Protein AF-A0A316LPV7-F1 (afdb_monomer)

Secondary structure (DSSP, 8-state):
------HHHHHHHHHHHHHHHHHHHHHHHTSS-HHHHHHHHHHHHHHHHTTT-TTHHHHHHHHHHHHHHHHHHHTTSS-TTSS---HHHHHHHHHHHHHHHTT-SHHHHHHHHHHHHHHHHTTS-----S--TTTTHHHHHHHHHS----------------------------------SSHHHHHHHHHHHHHHHHHHHHHHHHT---

Structure (mmCIF, N/CA/C/O backbone):
data_AF-A0A316LPV7-F1
#
_entry.id   AF-A0A316LPV7-F1
#
loop_
_atom_site.group_PDB
_atom_site.id
_atom_site.type_symbol
_atom_site.label_atom_id
_atom_site.label_alt_id
_atom_site.label_comp_id
_atom_site.label_asym_id
_atom_site.label_entity_id
_atom_site.label_seq_id
_atom_site.pdbx_PDB_ins_code
_atom_site.Cartn_x
_atom_site.Cartn_y
_atom_site.Cartn_z
_atom_site.occupancy
_atom_site.B_iso_or_equiv
_atom_site.auth_seq_id
_atom_site.auth_comp_id
_atom_site.auth_asym_id
_atom_site.auth_atom_id
_atom_site.pdbx_PDB_model_num
ATOM 1 N N . MET A 1 1 ? 13.198 -22.949 -6.473 1.00 40.41 1 MET A N 1
ATOM 2 C CA . MET A 1 1 ? 13.130 -21.544 -6.012 1.00 40.41 1 MET A CA 1
ATOM 3 C C . MET A 1 1 ? 13.577 -20.672 -7.172 1.00 40.41 1 MET A C 1
ATOM 5 O O . MET A 1 1 ? 14.662 -20.911 -7.680 1.00 40.41 1 MET A O 1
ATOM 9 N N . LYS A 1 2 ? 12.734 -19.767 -7.682 1.00 44.81 2 LYS A N 1
ATOM 10 C CA . LYS A 1 2 ? 13.136 -18.860 -8.768 1.00 44.81 2 LYS A CA 1
ATOM 11 C C . LYS A 1 2 ? 13.827 -17.652 -8.138 1.00 44.81 2 LYS A C 1
ATOM 13 O O . LYS A 1 2 ? 13.153 -16.739 -7.682 1.00 44.81 2 LYS A O 1
ATOM 18 N N . THR A 1 3 ? 15.151 -17.683 -8.046 1.00 58.38 3 THR A N 1
ATOM 19 C CA . THR A 1 3 ? 15.954 -16.493 -7.749 1.00 58.38 3 THR A CA 1
ATOM 20 C C . THR A 1 3 ? 16.215 -15.773 -9.067 1.00 58.38 3 THR A C 1
ATOM 22 O O . THR A 1 3 ? 17.173 -16.086 -9.767 1.00 58.38 3 THR A O 1
ATOM 25 N N . CYS A 1 4 ? 15.335 -14.848 -9.434 1.00 47.69 4 CYS A N 1
ATOM 26 C CA . CYS A 1 4 ? 15.642 -13.848 -10.449 1.00 47.69 4 CYS A CA 1
ATOM 27 C C . CYS A 1 4 ? 15.991 -12.563 -9.691 1.00 47.69 4 CYS A C 1
ATOM 29 O O . CYS A 1 4 ? 15.143 -11.923 -9.076 1.00 47.69 4 CYS A O 1
ATOM 31 N N . THR A 1 5 ? 17.296 -12.315 -9.594 1.00 68.75 5 THR A N 1
ATOM 32 C CA . THR A 1 5 ? 17.935 -11.238 -8.830 1.00 68.75 5 THR A CA 1
ATOM 33 C C . THR A 1 5 ? 18.248 -10.063 -9.754 1.00 68.75 5 THR A C 1
ATOM 35 O O . THR A 1 5 ? 19.405 -9.678 -9.897 1.00 68.75 5 THR A O 1
ATOM 38 N N . SER A 1 6 ? 17.238 -9.523 -10.438 1.00 85.31 6 SER A N 1
ATOM 39 C CA . SER A 1 6 ? 17.360 -8.260 -11.173 1.00 85.31 6 SER A CA 1
ATOM 40 C C . SER A 1 6 ? 16.415 -7.215 -10.588 1.00 85.31 6 SER A C 1
ATOM 42 O O . SER A 1 6 ? 15.319 -7.537 -10.126 1.00 85.31 6 SER A O 1
ATOM 44 N N . TYR A 1 7 ? 16.812 -5.941 -10.630 1.00 90.19 7 TYR A N 1
ATOM 45 C CA . TYR A 1 7 ? 15.951 -4.825 -10.223 1.00 90.19 7 TYR A CA 1
ATOM 46 C C . TYR A 1 7 ? 14.634 -4.807 -11.001 1.00 90.19 7 TYR A C 1
ATOM 48 O O . TYR A 1 7 ? 13.586 -4.496 -10.436 1.00 90.19 7 TYR A O 1
ATOM 56 N N . ARG A 1 8 ? 14.672 -5.239 -12.268 1.00 93.88 8 ARG A N 1
ATOM 57 C CA . ARG A 1 8 ? 13.479 -5.392 -13.102 1.00 93.88 8 ARG A CA 1
ATOM 58 C C . ARG A 1 8 ? 12.450 -6.320 -12.475 1.00 93.88 8 ARG A C 1
ATOM 60 O O . ARG A 1 8 ? 11.268 -5.985 -12.467 1.00 93.88 8 ARG A O 1
ATOM 67 N N . ASP A 1 9 ? 12.889 -7.439 -11.912 1.00 93.94 9 ASP A N 1
ATOM 68 C CA . ASP A 1 9 ? 11.989 -8.429 -11.328 1.00 93.94 9 ASP A CA 1
ATOM 69 C C . ASP A 1 9 ? 11.287 -7.869 -10.088 1.00 93.94 9 ASP A C 1
ATOM 71 O O . ASP A 1 9 ? 10.072 -8.007 -9.956 1.00 93.94 9 ASP A O 1
ATOM 75 N N . TYR A 1 10 ? 12.017 -7.157 -9.221 1.00 94.19 10 TYR A N 1
ATOM 76 C CA . TYR A 1 10 ? 11.424 -6.497 -8.053 1.00 94.19 10 TYR A CA 1
ATOM 77 C C . TYR A 1 10 ? 10.476 -5.363 -8.436 1.00 94.19 10 TYR A C 1
ATOM 79 O O . TYR A 1 10 ? 9.402 -5.243 -7.850 1.00 94.19 10 TYR A O 1
ATOM 87 N N . ASN A 1 11 ? 10.830 -4.555 -9.435 1.00 95.69 11 ASN A N 1
ATOM 88 C CA . ASN A 1 11 ? 9.989 -3.453 -9.895 1.00 95.69 11 ASN A CA 1
ATOM 89 C C . ASN A 1 11 ? 8.677 -3.958 -10.510 1.00 95.69 11 ASN A C 1
ATOM 91 O O . ASN A 1 11 ? 7.611 -3.417 -10.212 1.00 95.69 11 ASN A O 1
ATOM 95 N N . VAL A 1 12 ? 8.734 -5.019 -11.324 1.00 95.31 12 VAL A N 1
ATOM 96 C CA . VAL A 1 12 ? 7.540 -5.679 -11.877 1.00 95.31 12 VAL A CA 1
ATOM 97 C C . VAL A 1 12 ? 6.706 -6.308 -10.759 1.00 95.31 12 VAL A C 1
ATOM 99 O O . VAL A 1 12 ? 5.502 -6.063 -10.691 1.00 95.31 12 VAL A O 1
ATOM 102 N N . ALA A 1 13 ? 7.336 -7.045 -9.841 1.00 96.00 13 ALA A N 1
ATOM 103 C CA . ALA A 1 13 ? 6.645 -7.676 -8.720 1.00 96.00 13 ALA A CA 1
ATOM 104 C C . ALA A 1 13 ? 5.961 -6.650 -7.803 1.00 96.00 13 ALA A C 1
ATOM 106 O O . ALA A 1 13 ? 4.828 -6.873 -7.374 1.00 96.00 13 ALA A O 1
ATOM 107 N N . LEU A 1 14 ? 6.598 -5.501 -7.546 1.00 96.25 14 LEU A N 1
ATOM 108 C CA . LEU A 1 14 ? 5.987 -4.399 -6.804 1.00 96.25 14 LEU A CA 1
ATOM 109 C C . LEU A 1 14 ? 4.759 -3.862 -7.541 1.00 96.25 14 LEU A C 1
ATOM 111 O O . LEU A 1 14 ? 3.723 -3.644 -6.917 1.00 96.25 14 LEU A O 1
ATOM 115 N N . PHE A 1 15 ? 4.858 -3.659 -8.856 1.00 95.31 15 PHE A N 1
ATOM 116 C CA . PHE A 1 15 ? 3.752 -3.151 -9.666 1.00 95.31 15 PHE A CA 1
ATOM 117 C C . PHE A 1 15 ? 2.524 -4.067 -9.592 1.00 95.31 15 PHE A C 1
ATOM 119 O O . PHE A 1 15 ? 1.400 -3.598 -9.403 1.00 95.31 15 PHE A O 1
ATOM 126 N N . GLU A 1 16 ? 2.743 -5.379 -9.682 1.00 96.44 16 GLU A N 1
ATOM 127 C CA . GLU A 1 16 ? 1.688 -6.384 -9.572 1.00 96.44 16 GLU A CA 1
ATOM 128 C C . GLU A 1 16 ? 1.114 -6.476 -8.153 1.00 96.44 16 GLU A C 1
ATOM 130 O O . GLU A 1 16 ? -0.108 -6.452 -7.984 1.00 96.44 16 GLU A O 1
ATOM 135 N N . ALA A 1 17 ? 1.968 -6.567 -7.128 1.00 97.44 17 ALA A N 1
ATOM 136 C CA . ALA A 1 17 ? 1.538 -6.684 -5.735 1.00 97.44 17 ALA A CA 1
ATOM 137 C C . ALA A 1 17 ? 0.770 -5.442 -5.270 1.00 97.44 17 ALA A C 1
ATOM 139 O O . ALA A 1 17 ? -0.322 -5.559 -4.709 1.00 97.44 17 ALA A O 1
ATOM 140 N N . PHE A 1 18 ? 1.278 -4.249 -5.588 1.00 97.56 18 PHE A N 1
ATOM 141 C CA . PHE A 1 18 ? 0.586 -2.995 -5.309 1.00 97.56 18 PHE A CA 1
ATOM 142 C C . PHE A 1 18 ? -0.728 -2.896 -6.092 1.00 97.56 18 PHE A C 1
ATOM 144 O O . PHE A 1 18 ? -1.725 -2.432 -5.550 1.00 97.56 18 PHE A O 1
ATOM 151 N N . GLY A 1 19 ? -0.767 -3.349 -7.350 1.00 96.00 19 GLY A N 1
ATOM 152 C CA . GLY A 1 19 ? -1.995 -3.371 -8.148 1.00 96.00 19 GLY A CA 1
ATOM 153 C C . GLY A 1 19 ? -3.092 -4.252 -7.540 1.00 96.00 19 GLY A C 1
ATOM 154 O O . GLY A 1 19 ? -4.255 -3.848 -7.506 1.00 96.00 19 GLY A O 1
ATOM 155 N N . ARG A 1 20 ? -2.735 -5.429 -7.006 1.00 96.31 20 ARG A N 1
ATOM 156 C CA . ARG A 1 20 ? -3.677 -6.293 -6.269 1.00 96.31 20 ARG A CA 1
ATOM 157 C C . ARG A 1 20 ? -4.187 -5.625 -4.994 1.00 96.31 20 ARG A C 1
ATOM 159 O O . ARG A 1 20 ? -5.383 -5.692 -4.721 1.00 96.31 20 ARG A O 1
ATOM 166 N N . LEU A 1 21 ? -3.294 -4.983 -4.241 1.00 96.56 21 LEU A N 1
ATOM 167 C CA . LEU A 1 21 ? -3.637 -4.251 -3.023 1.00 96.56 21 LEU A CA 1
ATOM 168 C C . LEU A 1 21 ? -4.567 -3.064 -3.308 1.00 96.56 21 LEU A C 1
ATOM 170 O O . LEU A 1 21 ? -5.597 -2.931 -2.657 1.00 96.56 21 LEU A O 1
ATOM 174 N N . ASP A 1 22 ? -4.256 -2.247 -4.315 1.00 95.88 22 ASP A N 1
ATOM 175 C CA . ASP A 1 22 ? -5.075 -1.097 -4.721 1.00 95.88 22 ASP A CA 1
ATOM 176 C C . ASP A 1 22 ? -6.479 -1.514 -5.155 1.00 95.88 22 ASP A C 1
ATOM 178 O O . ASP A 1 22 ? -7.464 -0.881 -4.773 1.00 95.88 22 ASP A O 1
ATOM 182 N N . LYS A 1 23 ? -6.577 -2.632 -5.881 1.00 94.50 23 LYS A N 1
ATOM 183 C CA . LYS A 1 23 ? -7.859 -3.219 -6.257 1.00 94.50 23 LYS A CA 1
ATOM 184 C C . LYS A 1 23 ? -8.657 -3.680 -5.035 1.00 94.50 23 LYS A C 1
ATOM 186 O O . LYS A 1 23 ? -9.824 -3.320 -4.936 1.00 94.50 23 LYS A O 1
ATOM 191 N N . LEU A 1 24 ? -8.041 -4.429 -4.114 1.00 94.81 24 LEU A N 1
ATOM 192 C CA . LEU A 1 24 ? -8.707 -4.892 -2.891 1.00 94.81 24 LEU A CA 1
ATOM 193 C C . LEU A 1 24 ? -9.231 -3.710 -2.077 1.00 94.81 24 LEU A C 1
ATOM 195 O O . LEU A 1 24 ? -10.408 -3.674 -1.740 1.00 94.81 24 LEU A O 1
ATOM 199 N N . CYS A 1 25 ? -8.390 -2.707 -1.820 1.00 92.19 25 CYS A N 1
ATOM 200 C CA . CYS A 1 25 ? -8.832 -1.512 -1.113 1.00 92.19 25 CYS A CA 1
ATOM 201 C C . CYS A 1 25 ? -9.974 -0.808 -1.867 1.00 92.19 25 CYS A C 1
ATOM 203 O O . CYS A 1 25 ? -10.919 -0.341 -1.242 1.00 92.19 25 CYS A O 1
ATOM 205 N N . GLY A 1 26 ? -9.933 -0.762 -3.202 1.00 91.00 26 GLY A N 1
ATOM 206 C CA . GLY A 1 26 ? -10.983 -0.137 -4.007 1.00 91.00 26 GLY A CA 1
ATOM 207 C C . GLY A 1 26 ? -12.319 -0.870 -3.903 1.00 91.00 26 GLY A C 1
ATOM 208 O O . GLY A 1 26 ? -13.366 -0.231 -3.831 1.00 91.00 26 GLY A O 1
ATOM 209 N N . GLU A 1 27 ? -12.286 -2.202 -3.819 1.00 91.19 27 GLU A N 1
ATOM 210 C CA . GLU A 1 27 ? -13.457 -3.034 -3.527 1.00 91.19 27 GLU A CA 1
ATOM 211 C C . GLU A 1 27 ? -14.000 -2.745 -2.117 1.00 91.19 27 GLU A C 1
ATOM 213 O O . GLU A 1 27 ? -15.202 -2.538 -1.963 1.00 91.19 27 GLU A O 1
ATOM 218 N N . CYS A 1 28 ? -13.127 -2.621 -1.112 1.00 87.75 28 CYS A N 1
ATOM 219 C CA . CYS A 1 28 ? -13.512 -2.282 0.263 1.00 87.75 28 CYS A CA 1
ATOM 220 C C . CYS A 1 28 ? -14.151 -0.888 0.388 1.00 87.75 28 CYS A C 1
ATOM 222 O O . CYS A 1 28 ? -15.072 -0.706 1.178 1.00 87.75 28 CYS A O 1
ATOM 224 N N . PHE A 1 29 ? -13.679 0.099 -0.378 1.00 85.88 29 PHE A N 1
ATOM 225 C CA . PHE A 1 29 ? -14.221 1.464 -0.360 1.00 85.88 29 PHE A CA 1
ATOM 226 C C . PHE A 1 29 ? -15.321 1.707 -1.402 1.00 85.88 29 PHE A C 1
ATOM 228 O O . PHE A 1 29 ? -15.915 2.783 -1.408 1.00 85.88 29 PHE A O 1
ATOM 235 N N . ALA A 1 30 ? -15.598 0.741 -2.286 1.00 87.81 30 ALA A N 1
ATOM 236 C CA . ALA A 1 30 ? -16.445 0.911 -3.470 1.00 87.81 30 ALA A CA 1
ATOM 237 C C . ALA A 1 30 ? -16.057 2.140 -4.326 1.00 87.81 30 ALA A C 1
ATOM 239 O O . ALA A 1 30 ? -16.915 2.841 -4.865 1.00 87.81 30 ALA A O 1
ATOM 240 N N . GLN A 1 31 ? -14.755 2.418 -4.435 1.00 82.81 31 GLN A N 1
ATOM 241 C CA . GLN A 1 31 ? -14.201 3.581 -5.133 1.00 82.81 31 GLN A CA 1
ATOM 242 C C . GLN A 1 31 ? -12.963 3.194 -5.954 1.00 82.81 31 GLN A C 1
ATOM 244 O O . GLN A 1 31 ? -12.206 2.302 -5.557 1.00 82.81 31 GLN A O 1
ATOM 249 N N . PRO A 1 32 ? -12.700 3.873 -7.085 1.00 76.44 32 PRO A N 1
ATOM 250 C CA . PRO A 1 32 ? -11.402 3.778 -7.740 1.00 76.44 32 PRO A CA 1
ATOM 251 C C . PRO A 1 32 ? -10.309 4.388 -6.839 1.00 76.44 32 PRO A C 1
ATOM 253 O O . PRO A 1 32 ? -10.577 5.324 -6.089 1.00 76.44 32 PRO A O 1
ATOM 256 N N . TYR A 1 33 ? -9.069 3.892 -6.944 1.00 84.81 33 TYR A N 1
ATOM 257 C CA . TYR A 1 33 ? -7.900 4.338 -6.154 1.00 84.81 33 TYR A CA 1
ATOM 258 C C . TYR A 1 33 ? -7.941 3.952 -4.667 1.00 84.81 33 TYR A C 1
ATOM 260 O O . TYR A 1 33 ? -7.768 4.783 -3.769 1.00 84.81 33 TYR A O 1
ATOM 268 N N . GLY A 1 34 ? -8.134 2.661 -4.408 1.00 91.00 34 GLY A N 1
ATOM 269 C CA . GLY A 1 34 ? -8.322 2.118 -3.070 1.00 91.00 34 GLY A CA 1
ATOM 270 C C . GLY A 1 34 ? -7.209 2.429 -2.078 1.00 91.00 34 GLY A C 1
ATOM 271 O O . GLY A 1 34 ? -7.495 2.822 -0.951 1.00 91.00 34 GLY A O 1
ATOM 272 N N . VAL A 1 35 ? -5.938 2.278 -2.463 1.00 94.38 35 VAL A N 1
ATOM 273 C CA . VAL A 1 35 ? -4.814 2.513 -1.536 1.00 94.38 35 VAL A CA 1
ATOM 274 C C . VAL A 1 35 ? -4.696 3.990 -1.165 1.00 94.38 35 VAL A C 1
ATOM 276 O O . VAL A 1 35 ? -4.314 4.306 -0.043 1.00 94.38 35 VAL A O 1
ATOM 279 N N . THR A 1 36 ? -5.050 4.913 -2.061 1.00 94.44 36 THR A N 1
ATOM 280 C CA . THR A 1 36 ? -5.046 6.349 -1.737 1.00 94.44 36 THR A CA 1
ATOM 281 C C . THR A 1 36 ? -6.074 6.675 -0.660 1.00 94.44 36 THR A C 1
ATOM 283 O O . THR A 1 36 ? -5.743 7.389 0.284 1.00 94.44 36 THR A O 1
ATOM 286 N N . LEU A 1 37 ? -7.283 6.119 -0.768 1.00 93.44 37 LEU A N 1
ATOM 287 C CA . LEU A 1 37 ? -8.315 6.268 0.260 1.00 93.44 37 LEU A CA 1
ATOM 288 C C . LEU A 1 37 ? -7.906 5.592 1.567 1.00 93.44 37 LEU A C 1
ATOM 290 O O . LEU A 1 37 ? -8.037 6.185 2.631 1.00 93.44 37 LEU A O 1
ATOM 294 N N . TYR A 1 38 ? -7.318 4.400 1.478 1.00 94.56 38 TYR A N 1
ATOM 295 C CA . TYR A 1 38 ? -6.796 3.688 2.639 1.00 94.56 38 TYR A CA 1
ATOM 296 C C . TYR A 1 38 ? -5.757 4.523 3.407 1.00 94.56 38 TYR A C 1
ATOM 298 O O . TYR A 1 38 ? -5.842 4.649 4.624 1.00 94.56 38 TYR A O 1
ATOM 306 N N . ILE A 1 39 ? -4.805 5.145 2.699 1.00 95.62 39 ILE A N 1
ATOM 307 C CA . ILE A 1 39 ? -3.814 6.053 3.298 1.00 95.62 39 ILE A CA 1
ATOM 308 C C . ILE A 1 39 ? -4.501 7.260 3.937 1.00 95.62 39 ILE A C 1
ATOM 310 O O . ILE A 1 39 ? -4.166 7.599 5.066 1.00 95.62 39 ILE A O 1
ATOM 314 N N . SER A 1 40 ? -5.465 7.882 3.250 1.00 93.81 40 SER A N 1
ATOM 315 C CA . SER A 1 40 ? -6.200 9.033 3.787 1.00 93.81 40 SER A CA 1
ATOM 316 C C . SER A 1 40 ? -6.900 8.698 5.104 1.00 93.81 40 SER A C 1
ATOM 318 O O . SER A 1 40 ? -6.903 9.524 6.015 1.00 93.81 40 SER A O 1
ATOM 320 N N . GLU A 1 41 ? -7.471 7.498 5.230 1.00 92.69 41 GLU A N 1
ATOM 321 C CA . GLU A 1 41 ? -8.097 7.086 6.488 1.00 92.69 41 GLU A CA 1
ATOM 322 C C . GLU A 1 41 ? -7.097 6.706 7.569 1.00 92.69 41 GLU A C 1
ATOM 324 O O . GLU A 1 41 ? -7.300 7.019 8.740 1.00 92.69 41 GLU A O 1
ATOM 329 N N . MET A 1 42 ? -5.966 6.105 7.207 1.00 92.88 42 MET A N 1
ATOM 330 C CA . MET A 1 42 ? -4.895 5.929 8.180 1.00 92.88 42 MET A CA 1
ATOM 331 C C . MET A 1 42 ? -4.363 7.279 8.688 1.00 92.88 42 MET A C 1
ATOM 333 O O . MET A 1 42 ? -4.127 7.434 9.883 1.00 92.88 42 MET A O 1
ATOM 337 N N . GLU A 1 43 ? -4.203 8.275 7.814 1.00 93.81 43 GLU A N 1
ATOM 338 C CA . GLU A 1 43 ? -3.777 9.627 8.190 1.00 93.81 43 GLU A CA 1
ATOM 339 C C . GLU A 1 43 ? -4.806 10.323 9.091 1.00 93.81 43 GLU A C 1
ATOM 341 O O . GLU A 1 43 ? -4.420 10.942 10.085 1.00 93.81 43 GLU A O 1
ATOM 346 N N . SER A 1 44 ? -6.105 10.179 8.796 1.00 92.25 44 SER A N 1
ATOM 347 C CA . SER A 1 44 ? -7.190 10.761 9.598 1.00 92.25 44 SER A CA 1
ATOM 348 C C . SER A 1 44 ? -7.227 10.189 11.023 1.00 92.25 44 SER A C 1
ATOM 350 O O . SER A 1 44 ? -7.515 10.911 11.983 1.00 92.25 44 SER A O 1
ATOM 352 N N . LEU A 1 45 ? -6.870 8.910 11.171 1.00 89.06 45 LEU A N 1
ATOM 353 C CA . LEU A 1 45 ? -6.866 8.180 12.438 1.00 89.06 45 LEU A CA 1
ATOM 354 C C . LEU A 1 45 ? -5.510 8.161 13.144 1.00 89.06 45 LEU A C 1
ATOM 356 O O . LEU A 1 45 ? -5.430 7.693 14.276 1.00 89.06 45 LEU A O 1
ATOM 360 N N . LYS A 1 46 ? -4.444 8.684 12.535 1.00 88.12 46 LYS A N 1
ATOM 361 C CA . LYS A 1 46 ? -3.071 8.569 13.049 1.00 88.12 46 LYS A CA 1
ATOM 362 C C . LYS A 1 46 ? -2.940 8.948 14.524 1.00 88.12 46 LYS A C 1
ATOM 364 O O . LYS A 1 46 ? -2.425 8.176 15.325 1.00 88.12 46 LYS A O 1
ATOM 369 N N . ASN A 1 47 ? -3.477 10.105 14.904 1.00 85.62 47 ASN A N 1
ATOM 370 C CA . ASN A 1 47 ? -3.348 10.625 16.268 1.00 85.62 47 ASN A CA 1
ATOM 371 C C . ASN A 1 47 ? -4.115 9.797 17.312 1.00 85.62 47 ASN A C 1
ATOM 373 O O . ASN A 1 47 ? -3.752 9.804 18.485 1.00 85.62 47 ASN A O 1
ATOM 377 N N . THR A 1 48 ? -5.185 9.109 16.910 1.00 84.00 48 THR A N 1
ATOM 378 C CA . THR A 1 48 ? -6.042 8.334 17.818 1.00 84.00 48 THR A CA 1
ATOM 379 C C . THR A 1 48 ? -5.714 6.843 17.809 1.00 84.00 48 THR A C 1
ATOM 381 O O . THR A 1 48 ? -5.903 6.179 18.825 1.00 84.00 48 THR A O 1
ATOM 384 N N . ALA A 1 49 ? -5.231 6.311 16.686 1.00 79.31 49 ALA A N 1
ATOM 385 C CA . ALA A 1 49 ? -4.954 4.895 16.480 1.00 79.31 49 ALA A CA 1
ATOM 386 C C . ALA A 1 49 ? -3.511 4.505 16.815 1.00 79.31 49 ALA A C 1
ATOM 388 O O . ALA A 1 49 ? -3.300 3.418 17.354 1.00 79.31 49 ALA A O 1
ATOM 389 N N . ALA A 1 50 ? -2.529 5.380 16.560 1.00 78.00 50 ALA A N 1
ATOM 390 C CA . ALA A 1 50 ? -1.117 5.077 16.805 1.00 78.00 50 ALA A CA 1
ATOM 391 C C . ALA A 1 50 ? -0.799 4.675 18.261 1.00 78.00 50 ALA A C 1
ATOM 393 O O . ALA A 1 50 ? -0.044 3.724 18.448 1.00 78.00 50 ALA A O 1
ATOM 394 N N . PRO A 1 51 ? -1.400 5.280 19.309 1.00 81.12 51 PRO A N 1
ATOM 395 C CA . PRO A 1 51 ? -1.162 4.837 20.686 1.00 81.12 51 PRO A CA 1
ATOM 396 C C . PRO A 1 51 ? -1.724 3.441 20.997 1.00 81.12 51 PRO A C 1
ATOM 398 O O . PRO A 1 51 ? -1.281 2.797 21.943 1.00 81.12 51 PRO A O 1
ATOM 401 N N . ALA A 1 52 ? -2.724 2.986 20.236 1.00 81.56 52 ALA A N 1
ATOM 402 C CA . ALA A 1 52 ? -3.426 1.728 20.477 1.00 81.56 52 ALA A CA 1
ATOM 403 C C . ALA A 1 52 ? -2.865 0.550 19.660 1.00 81.56 52 ALA A C 1
ATOM 405 O O . ALA A 1 52 ? -3.180 -0.601 19.959 1.00 81.56 52 ALA A O 1
ATOM 406 N N . ILE A 1 53 ? -2.075 0.818 18.614 1.00 86.81 53 ILE A N 1
ATOM 407 C CA . ILE A 1 53 ? -1.612 -0.180 17.642 1.00 86.81 53 ILE A CA 1
ATOM 408 C C . ILE A 1 53 ? -0.118 0.032 17.388 1.00 86.81 53 ILE A C 1
ATOM 410 O O . ILE A 1 53 ? 0.276 1.037 16.800 1.00 86.81 53 ILE A O 1
ATOM 414 N N . SER A 1 54 ? 0.701 -0.948 17.784 1.00 82.44 54 SER A N 1
ATOM 415 C CA . SER A 1 54 ? 2.173 -0.877 17.787 1.00 82.44 54 SER A CA 1
ATOM 416 C C . SER A 1 54 ? 2.809 -0.524 16.440 1.00 82.44 54 SER A C 1
ATOM 418 O O . SER A 1 54 ? 3.858 0.112 16.417 1.00 82.44 54 SER A O 1
ATOM 420 N N . ASP A 1 55 ? 2.175 -0.907 15.329 1.00 89.50 55 ASP A N 1
ATOM 421 C CA . ASP A 1 55 ? 2.742 -0.798 13.978 1.00 89.50 55 ASP A CA 1
ATOM 422 C C . ASP A 1 55 ? 1.987 0.176 13.064 1.00 89.50 55 ASP A C 1
ATOM 424 O O . ASP A 1 55 ? 2.242 0.235 11.865 1.00 89.50 55 ASP A O 1
ATOM 428 N N . PHE A 1 56 ? 1.059 0.970 13.606 1.00 92.31 56 PHE A N 1
ATOM 429 C CA . PHE A 1 56 ? 0.206 1.836 12.788 1.00 92.31 56 PHE A CA 1
ATOM 430 C C . PHE A 1 56 ? 1.011 2.849 11.960 1.00 92.31 56 PHE A C 1
ATOM 432 O O . PHE A 1 56 ? 0.838 2.956 10.745 1.00 92.31 56 PHE A O 1
ATOM 439 N N . ASP A 1 57 ? 1.922 3.572 12.614 1.00 93.56 57 ASP A N 1
ATOM 440 C CA . ASP A 1 57 ? 2.750 4.586 11.960 1.00 93.56 57 ASP A CA 1
ATOM 441 C C . ASP A 1 57 ? 3.767 3.966 11.001 1.00 93.56 57 ASP A C 1
ATOM 443 O O . ASP A 1 57 ? 4.022 4.520 9.928 1.00 93.56 57 ASP A O 1
ATOM 447 N N . SER A 1 58 ? 4.332 2.811 11.363 1.00 94.44 58 SER A N 1
ATOM 448 C CA . SER A 1 58 ? 5.312 2.118 10.527 1.00 94.44 58 SER A CA 1
ATOM 449 C C . SER A 1 58 ? 4.658 1.592 9.246 1.00 94.44 58 SER A C 1
ATOM 451 O O . SER A 1 58 ? 5.192 1.813 8.155 1.00 94.44 58 SER A O 1
ATOM 453 N N . ASP A 1 59 ? 3.469 0.991 9.348 1.00 95.00 59 ASP A N 1
ATOM 454 C CA . ASP A 1 59 ? 2.689 0.531 8.201 1.00 95.00 59 ASP A CA 1
ATOM 455 C C . ASP A 1 59 ? 2.231 1.707 7.327 1.00 95.00 59 ASP A C 1
ATOM 457 O O . ASP A 1 59 ? 2.350 1.627 6.102 1.00 95.00 59 ASP A O 1
ATOM 461 N N . LEU A 1 60 ? 1.794 2.828 7.918 1.00 96.44 60 LEU A N 1
ATOM 462 C CA . LEU A 1 60 ? 1.415 4.032 7.169 1.00 96.44 60 LEU A CA 1
ATOM 463 C C . LEU A 1 60 ? 2.594 4.597 6.367 1.00 96.44 60 LEU A C 1
ATOM 465 O O . LEU A 1 60 ? 2.485 4.812 5.156 1.00 96.44 60 LEU A O 1
ATOM 469 N N . GLN A 1 61 ? 3.740 4.812 7.018 1.00 96.56 61 GLN A N 1
ATOM 470 C CA . GLN A 1 61 ? 4.935 5.335 6.350 1.00 96.56 61 GLN A CA 1
ATOM 471 C C . GLN A 1 61 ? 5.414 4.399 5.243 1.00 96.56 61 GLN A C 1
ATOM 473 O O . GLN A 1 61 ? 5.783 4.847 4.149 1.00 96.56 61 GLN A O 1
ATOM 478 N N . ARG A 1 62 ? 5.361 3.087 5.480 1.00 97.19 62 ARG A N 1
ATOM 479 C CA . ARG A 1 62 ? 5.751 2.109 4.470 1.00 97.19 62 ARG A CA 1
ATOM 480 C C . ARG A 1 62 ? 4.780 2.098 3.292 1.00 97.19 62 ARG A C 1
ATOM 482 O O . ARG A 1 62 ? 5.238 2.064 2.152 1.00 97.19 62 ARG A O 1
ATOM 489 N N . LEU A 1 63 ? 3.475 2.210 3.539 1.00 97.06 63 LEU A N 1
ATOM 490 C CA . LEU A 1 63 ? 2.451 2.269 2.496 1.00 97.06 63 LEU A CA 1
ATOM 491 C C . LEU A 1 63 ? 2.600 3.509 1.601 1.00 97.06 63 LEU A C 1
ATOM 493 O O . LEU A 1 63 ? 2.547 3.403 0.372 1.00 97.06 63 LEU A O 1
ATOM 497 N N . ILE A 1 64 ? 2.871 4.671 2.200 1.00 97.31 64 ILE A N 1
ATOM 498 C CA . ILE A 1 64 ? 3.198 5.905 1.470 1.00 97.31 64 ILE A CA 1
ATOM 499 C C . ILE A 1 64 ? 4.459 5.703 0.617 1.00 97.31 64 ILE A C 1
ATOM 501 O O . ILE A 1 64 ? 4.467 6.053 -0.567 1.00 97.31 64 ILE A O 1
ATOM 505 N N . THR A 1 65 ? 5.498 5.091 1.192 1.00 97.81 65 THR A N 1
ATOM 506 C CA . THR A 1 65 ? 6.774 4.824 0.512 1.00 97.81 65 THR A CA 1
ATOM 507 C C . THR A 1 65 ? 6.595 3.929 -0.715 1.00 97.81 65 THR A C 1
ATOM 509 O O . THR A 1 65 ? 7.039 4.287 -1.809 1.00 97.81 65 THR A O 1
ATOM 512 N N . VAL A 1 66 ? 5.909 2.788 -0.580 1.00 97.69 66 VAL A N 1
ATOM 513 C CA . VAL A 1 66 ? 5.697 1.864 -1.709 1.00 97.69 66 VAL A CA 1
ATOM 514 C C . VAL A 1 66 ? 4.801 2.472 -2.789 1.00 97.69 66 VAL A C 1
ATOM 516 O O . VAL A 1 66 ? 5.071 2.278 -3.976 1.00 97.69 66 VAL A O 1
ATOM 519 N N . ARG A 1 67 ? 3.797 3.282 -2.412 1.00 97.75 67 ARG A N 1
ATOM 520 C CA . ARG A 1 67 ? 2.981 4.052 -3.366 1.00 97.75 67 ARG A CA 1
ATOM 521 C C . ARG A 1 67 ? 3.851 5.009 -4.175 1.00 97.75 67 ARG A C 1
ATOM 523 O O . ARG A 1 67 ? 3.713 5.074 -5.395 1.00 97.75 67 ARG A O 1
ATOM 530 N N . HIS A 1 68 ? 4.752 5.735 -3.515 1.00 97.25 68 HIS A N 1
ATOM 531 C CA . HIS A 1 68 ? 5.661 6.657 -4.189 1.00 97.25 68 HIS A CA 1
ATOM 532 C C . HIS A 1 68 ? 6.596 5.917 -5.156 1.00 97.25 68 HIS A C 1
ATOM 534 O O . HIS A 1 68 ? 6.645 6.274 -6.330 1.00 97.25 68 HIS A O 1
ATOM 540 N N . LYS A 1 69 ? 7.247 4.829 -4.717 1.00 96.81 69 LYS A N 1
ATOM 541 C CA . LYS A 1 69 ? 8.081 3.970 -5.581 1.00 96.81 69 LYS A CA 1
ATOM 542 C C . LYS A 1 69 ? 7.315 3.478 -6.817 1.00 96.81 69 LYS A C 1
ATOM 544 O O . LYS A 1 69 ? 7.765 3.681 -7.944 1.00 96.81 69 LYS A O 1
ATOM 549 N N . ARG A 1 70 ? 6.113 2.915 -6.625 1.00 96.56 70 ARG A N 1
ATOM 550 C CA . ARG A 1 70 ? 5.243 2.465 -7.725 1.00 96.56 70 ARG A CA 1
ATOM 551 C C . ARG A 1 70 ? 4.911 3.604 -8.687 1.00 96.56 70 ARG A C 1
ATOM 553 O O . ARG A 1 70 ? 4.904 3.388 -9.895 1.00 96.56 70 ARG A O 1
ATOM 560 N N . ASN A 1 71 ? 4.622 4.801 -8.179 1.00 96.00 71 ASN A N 1
ATOM 561 C CA . ASN A 1 71 ? 4.280 5.950 -9.018 1.00 96.00 71 ASN A CA 1
ATOM 562 C C . ASN A 1 71 ? 5.471 6.433 -9.848 1.00 96.00 71 ASN A C 1
ATOM 564 O O . ASN A 1 71 ? 5.293 6.689 -11.033 1.00 96.00 71 ASN A O 1
ATOM 568 N N . ARG A 1 72 ? 6.683 6.467 -9.283 1.00 96.62 72 ARG A N 1
ATOM 569 C CA . ARG A 1 72 ? 7.900 6.809 -10.040 1.00 96.62 72 ARG A CA 1
ATOM 570 C C . ARG A 1 72 ? 8.136 5.849 -11.207 1.00 96.62 72 ARG A C 1
ATOM 572 O O . ARG A 1 72 ? 8.441 6.289 -12.312 1.00 96.62 72 ARG A O 1
ATOM 579 N N . LEU A 1 73 ? 7.928 4.547 -10.984 1.00 94.50 73 LEU A N 1
ATOM 580 C CA . LEU A 1 73 ? 7.968 3.532 -12.044 1.00 94.50 73 LEU A CA 1
ATOM 581 C C . LEU A 1 73 ? 6.856 3.752 -13.086 1.00 94.50 73 LEU A C 1
ATOM 583 O O . LEU A 1 73 ? 7.106 3.687 -14.285 1.00 94.50 73 LEU A O 1
ATOM 587 N N . ALA A 1 74 ? 5.628 4.041 -12.642 1.00 93.44 74 ALA A N 1
ATOM 588 C CA . ALA A 1 74 ? 4.466 4.228 -13.516 1.00 93.44 74 ALA A CA 1
ATOM 589 C C . ALA A 1 74 ? 4.582 5.467 -14.416 1.00 93.44 74 ALA A C 1
ATOM 591 O O . ALA A 1 74 ? 4.166 5.435 -15.572 1.00 93.44 74 ALA A O 1
ATOM 592 N N . HIS A 1 75 ? 5.140 6.552 -13.881 1.00 93.19 75 HIS A N 1
ATOM 593 C CA . HIS A 1 75 ? 5.372 7.799 -14.604 1.00 93.19 75 HIS A CA 1
ATOM 594 C C . HIS A 1 75 ? 6.649 7.771 -15.453 1.00 93.19 75 HIS A C 1
ATOM 596 O O . HIS A 1 75 ? 6.908 8.721 -16.186 1.00 93.19 75 HIS A O 1
ATOM 602 N N . GLY A 1 76 ? 7.429 6.685 -15.393 1.00 91.25 76 GLY A N 1
ATOM 603 C CA . GLY A 1 76 ? 8.676 6.551 -16.143 1.00 91.25 76 GLY A CA 1
ATOM 604 C C . GLY A 1 76 ? 9.812 7.430 -15.616 1.00 91.25 76 GLY A C 1
ATOM 605 O O . GLY A 1 76 ? 10.804 7.607 -16.316 1.00 91.25 76 GLY A O 1
ATOM 606 N N . GLU A 1 77 ? 9.697 7.962 -14.394 1.00 94.81 77 GLU A N 1
ATOM 607 C CA . GLU A 1 77 ? 10.780 8.706 -13.736 1.00 94.81 77 GLU A CA 1
ATOM 608 C C . GLU A 1 77 ? 11.981 7.803 -13.442 1.00 94.81 77 GLU A C 1
ATOM 610 O O . GLU A 1 77 ? 13.126 8.253 -13.456 1.00 94.81 77 GLU A O 1
ATOM 615 N N . ILE A 1 78 ? 11.715 6.523 -13.163 1.00 91.06 78 ILE A N 1
ATOM 616 C CA . ILE A 1 78 ? 12.735 5.486 -13.041 1.00 91.06 78 ILE A CA 1
ATOM 617 C C . ILE A 1 78 ? 12.435 4.380 -14.061 1.00 91.06 78 ILE A C 1
ATOM 619 O O . ILE A 1 78 ? 11.348 3.797 -14.020 1.00 91.06 78 ILE A O 1
ATOM 623 N N . PRO A 1 79 ? 13.387 4.045 -14.951 1.00 93.44 79 PRO A N 1
ATOM 624 C CA . PRO A 1 79 ? 13.305 2.849 -15.778 1.00 93.44 79 PRO A CA 1
ATOM 625 C C . PRO A 1 79 ? 13.194 1.584 -14.924 1.00 93.44 79 PRO A C 1
ATOM 627 O O . PRO A 1 79 ? 13.888 1.441 -13.920 1.00 93.44 79 PRO A O 1
ATOM 630 N N . PHE A 1 80 ? 12.393 0.615 -15.368 1.00 92.12 80 PHE A N 1
ATOM 631 C CA . PHE A 1 80 ? 12.206 -0.648 -14.643 1.00 92.12 80 PHE A CA 1
ATOM 632 C C . PHE A 1 80 ? 13.501 -1.445 -14.448 1.00 92.12 80 PHE A C 1
ATOM 634 O O . PHE A 1 80 ? 13.559 -2.264 -13.542 1.00 92.12 80 PHE A O 1
ATOM 641 N N . ASP A 1 81 ? 14.533 -1.219 -15.256 1.00 93.06 81 ASP A N 1
ATOM 642 C CA . ASP A 1 81 ? 15.816 -1.919 -15.142 1.00 93.06 81 ASP A CA 1
ATOM 643 C C . ASP A 1 81 ? 16.741 -1.339 -14.052 1.00 93.06 81 ASP A C 1
ATOM 645 O O . ASP A 1 81 ? 17.773 -1.933 -13.742 1.00 93.06 81 ASP A O 1
ATOM 649 N N . LEU A 1 82 ? 16.378 -0.202 -13.442 1.00 93.50 82 LEU A N 1
ATOM 650 C CA . LEU A 1 82 ? 17.137 0.428 -12.360 1.00 93.50 82 LEU A CA 1
ATOM 651 C C . LEU A 1 82 ? 16.559 0.113 -10.979 1.00 93.50 82 LEU A C 1
ATOM 653 O O . LEU A 1 82 ? 15.390 -0.233 -10.818 1.00 93.50 82 LEU A O 1
ATOM 657 N N . PHE A 1 83 ? 17.393 0.277 -9.957 1.00 92.81 83 PHE A N 1
ATOM 658 C CA . PHE A 1 83 ? 16.999 0.097 -8.567 1.00 92.81 83 PHE A CA 1
ATOM 659 C C . PHE A 1 83 ? 15.873 1.066 -8.162 1.00 92.81 83 PHE A C 1
ATOM 661 O O . PHE A 1 83 ? 16.013 2.285 -8.278 1.00 92.81 83 PHE A O 1
ATOM 668 N N . CYS A 1 84 ? 14.755 0.525 -7.670 1.00 94.00 84 CYS A N 1
ATOM 669 C CA . CYS A 1 84 ? 13.633 1.306 -7.143 1.00 94.00 84 CYS A CA 1
ATOM 670 C C . CYS A 1 84 ? 12.885 0.536 -6.049 1.00 94.00 84 CYS A C 1
ATOM 672 O O . CYS A 1 84 ? 12.699 1.049 -4.942 1.00 94.00 84 CYS A O 1
ATOM 674 N N . ALA A 1 85 ? 12.475 -0.692 -6.365 1.00 94.69 85 ALA A N 1
ATOM 675 C CA . ALA A 1 85 ? 11.823 -1.612 -5.451 1.00 94.69 85 ALA A CA 1
ATOM 676 C C . ALA A 1 85 ? 12.794 -2.676 -4.934 1.00 94.69 85 ALA A C 1
ATOM 678 O O . ALA A 1 85 ? 13.700 -3.127 -5.636 1.00 94.69 85 ALA A O 1
ATOM 679 N N . GLU A 1 86 ? 12.535 -3.127 -3.717 1.00 94.31 86 GLU A N 1
ATOM 680 C CA . GLU A 1 86 ? 13.226 -4.227 -3.062 1.00 94.31 86 GLU A CA 1
ATOM 681 C C . GLU A 1 86 ? 12.247 -5.359 -2.736 1.00 94.31 86 GLU A C 1
ATOM 683 O O . GLU A 1 86 ? 11.028 -5.167 -2.677 1.00 94.31 86 GLU A O 1
ATOM 688 N N . ALA A 1 87 ? 12.783 -6.540 -2.417 1.00 94.19 87 ALA A N 1
ATOM 689 C CA . ALA A 1 87 ? 11.990 -7.667 -1.923 1.00 94.19 87 ALA A CA 1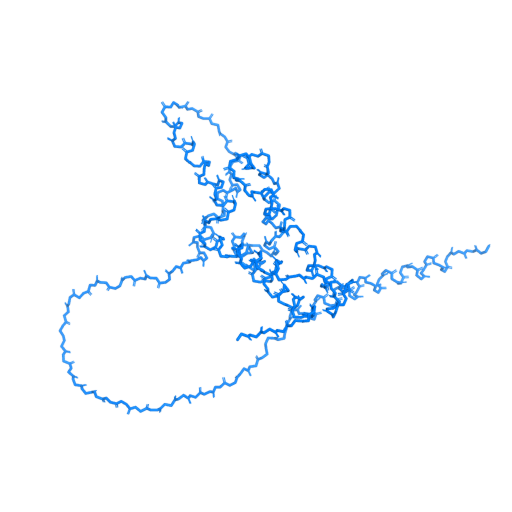
ATOM 690 C C . ALA A 1 87 ? 11.071 -7.266 -0.754 1.00 94.19 87 ALA A C 1
ATOM 692 O O . ALA A 1 87 ? 9.922 -7.700 -0.671 1.00 94.19 87 ALA A O 1
ATOM 693 N N . ALA A 1 88 ? 11.568 -6.395 0.126 1.00 95.88 88 ALA A N 1
ATOM 694 C CA . ALA A 1 88 ? 10.856 -5.929 1.303 1.00 95.88 88 ALA A CA 1
ATOM 695 C C . ALA A 1 88 ? 9.633 -5.050 0.963 1.00 95.88 88 ALA A C 1
ATOM 697 O O . ALA A 1 88 ? 8.693 -4.990 1.757 1.00 95.88 88 ALA A O 1
ATOM 698 N N . ASP A 1 89 ? 9.615 -4.373 -0.190 1.00 96.62 89 ASP A N 1
ATOM 699 C CA . ASP A 1 89 ? 8.458 -3.588 -0.645 1.00 96.62 89 ASP A CA 1
ATOM 700 C C . ASP A 1 89 ? 7.333 -4.505 -1.147 1.00 96.62 89 ASP A C 1
ATOM 702 O O . ASP A 1 89 ? 6.159 -4.296 -0.834 1.00 96.62 89 ASP A O 1
ATOM 706 N N . VAL A 1 90 ? 7.696 -5.563 -1.881 1.00 96.44 90 VAL A N 1
ATOM 707 C CA . VAL A 1 90 ? 6.751 -6.576 -2.382 1.00 96.44 90 VAL A CA 1
ATOM 708 C C . VAL A 1 90 ? 6.136 -7.348 -1.216 1.00 96.44 90 VAL A C 1
ATOM 710 O O . VAL A 1 90 ? 4.915 -7.432 -1.099 1.00 96.44 90 VAL A O 1
ATOM 713 N N . GLN A 1 91 ? 6.981 -7.830 -0.299 1.00 97.25 91 GLN A N 1
ATOM 714 C CA . GLN A 1 91 ? 6.545 -8.536 0.908 1.00 97.25 91 GLN A CA 1
ATOM 715 C C . GLN A 1 91 ? 5.630 -7.678 1.779 1.00 97.25 91 GLN A C 1
ATOM 717 O O . GLN A 1 91 ? 4.689 -8.196 2.376 1.00 97.25 91 GLN A O 1
ATOM 722 N N . PHE A 1 92 ? 5.887 -6.370 1.857 1.00 97.94 92 PHE A N 1
ATOM 723 C CA . PHE A 1 92 ? 5.003 -5.448 2.557 1.00 97.94 92 PHE A CA 1
ATOM 724 C C . PHE A 1 92 ? 3.605 -5.419 1.927 1.00 97.94 92 PHE A C 1
ATOM 726 O O . PHE A 1 92 ? 2.617 -5.581 2.642 1.00 97.94 92 PHE A O 1
ATOM 733 N N . CYS A 1 93 ? 3.520 -5.263 0.602 1.00 97.81 93 CYS A N 1
ATOM 734 C CA . CYS A 1 93 ? 2.241 -5.227 -0.107 1.00 97.81 93 CYS A CA 1
ATOM 735 C C . CYS A 1 93 ? 1.459 -6.534 0.078 1.00 97.81 93 CYS A C 1
ATOM 737 O O . CYS A 1 93 ? 0.271 -6.495 0.391 1.00 97.81 93 CYS A O 1
ATOM 739 N N . ASP A 1 94 ? 2.125 -7.684 -0.061 1.00 97.31 94 ASP A N 1
ATOM 740 C CA . ASP A 1 94 ? 1.489 -8.991 0.118 1.00 97.31 94 ASP A CA 1
ATOM 741 C C . ASP A 1 94 ? 1.053 -9.224 1.573 1.00 97.31 94 ASP A C 1
ATOM 743 O O . ASP A 1 94 ? -0.046 -9.725 1.812 1.00 97.31 94 ASP A O 1
ATOM 747 N N . ARG A 1 95 ? 1.863 -8.814 2.559 1.00 97.50 95 ARG A N 1
ATOM 748 C CA . ARG A 1 95 ? 1.493 -8.892 3.979 1.00 97.50 95 ARG A CA 1
ATOM 749 C C . ARG A 1 95 ? 0.254 -8.054 4.278 1.00 97.50 95 ARG A C 1
ATOM 751 O O . ARG A 1 95 ? -0.660 -8.561 4.923 1.00 97.50 95 ARG A O 1
ATOM 758 N N . LEU A 1 96 ? 0.224 -6.801 3.824 1.00 96.69 96 LEU A N 1
ATOM 759 C CA . LEU A 1 96 ? -0.908 -5.901 4.051 1.00 96.69 96 LEU A CA 1
ATOM 760 C C . LEU A 1 96 ? -2.169 -6.398 3.332 1.00 96.69 96 LEU A C 1
ATOM 762 O O . LEU A 1 96 ? -3.256 -6.382 3.896 1.00 96.69 96 LEU A O 1
ATOM 766 N N . TYR A 1 97 ? -2.026 -6.922 2.114 1.00 96.75 97 TYR A N 1
ATOM 767 C CA . TYR A 1 97 ? -3.129 -7.561 1.399 1.00 96.75 97 TYR A CA 1
ATOM 768 C C . TYR A 1 97 ? -3.743 -8.704 2.224 1.00 96.75 97 TYR A C 1
ATOM 770 O O . TYR A 1 97 ? -4.959 -8.769 2.405 1.00 96.75 97 TYR A O 1
ATOM 778 N N . GLN A 1 98 ? -2.905 -9.587 2.775 1.00 96.69 98 GLN A N 1
ATOM 779 C CA . GLN A 1 98 ? -3.369 -10.688 3.622 1.00 96.69 98 GLN A CA 1
ATOM 780 C C . GLN A 1 98 ? -3.959 -10.202 4.950 1.00 96.69 98 GLN A C 1
ATOM 782 O O . GLN A 1 98 ? -4.948 -10.772 5.412 1.00 96.69 98 GLN A O 1
ATOM 787 N N . SER A 1 99 ? -3.396 -9.163 5.573 1.00 94.75 99 SER A N 1
ATOM 788 C CA . SER A 1 99 ? -3.928 -8.638 6.833 1.00 94.75 99 SER A CA 1
ATOM 789 C C . SER A 1 99 ? -5.303 -7.997 6.649 1.00 94.75 99 SER A C 1
ATOM 791 O O . SER A 1 99 ? -6.166 -8.233 7.491 1.00 94.75 99 SER A O 1
ATOM 793 N N . ILE A 1 100 ? -5.549 -7.303 5.532 1.00 94.44 100 ILE A N 1
ATOM 794 C CA . ILE A 1 100 ? -6.877 -6.774 5.178 1.00 94.44 100 ILE A CA 1
ATOM 795 C C . ILE A 1 100 ? -7.875 -7.923 5.000 1.00 94.44 100 ILE A C 1
ATOM 797 O O . ILE A 1 100 ? -8.959 -7.895 5.581 1.00 94.44 100 ILE A O 1
ATOM 801 N N . LEU A 1 101 ? -7.500 -8.982 4.271 1.00 93.31 101 LEU A N 1
ATOM 802 C CA . LEU A 1 101 ? -8.369 -10.156 4.108 1.00 93.31 101 LEU A CA 1
ATOM 803 C C . LEU A 1 101 ? -8.704 -10.842 5.441 1.00 93.31 101 LEU A C 1
ATOM 805 O O . LEU A 1 101 ? -9.797 -11.379 5.611 1.00 93.31 101 LEU A O 1
ATOM 809 N N . GLN A 1 102 ? -7.764 -10.830 6.385 1.00 92.69 102 GLN A N 1
ATOM 810 C CA . GLN A 1 102 ? -7.926 -11.408 7.718 1.00 92.69 102 GLN A CA 1
ATOM 811 C C . GLN A 1 102 ? -8.532 -10.436 8.740 1.00 92.69 102 GLN A C 1
ATOM 813 O O . GLN A 1 102 ? -8.675 -10.817 9.904 1.00 92.69 102 GLN A O 1
ATOM 818 N N . GLN A 1 103 ? -8.851 -9.196 8.353 1.00 90.25 103 GLN A N 1
ATOM 819 C CA . GLN A 1 103 ? -9.294 -8.132 9.266 1.00 90.25 103 GLN A CA 1
ATOM 820 C C . GLN A 1 103 ? -8.343 -7.946 10.466 1.00 90.25 103 GLN A C 1
ATOM 822 O O . GLN A 1 103 ? -8.746 -7.824 11.633 1.00 90.25 103 GLN A O 1
ATOM 827 N N . ARG A 1 104 ? -7.044 -8.006 10.171 1.00 91.31 104 ARG A N 1
ATOM 828 C CA . ARG A 1 104 ? -5.916 -7.761 11.084 1.00 91.31 104 ARG A CA 1
ATOM 829 C C . ARG A 1 104 ? -5.065 -6.581 10.629 1.00 91.31 104 ARG A C 1
ATOM 831 O O . ARG A 1 104 ? -3.970 -6.383 11.143 1.00 91.31 104 ARG A O 1
ATOM 838 N N . ASP A 1 105 ? -5.534 -5.839 9.640 1.00 93.25 105 ASP A N 1
ATOM 839 C CA . ASP A 1 105 ? -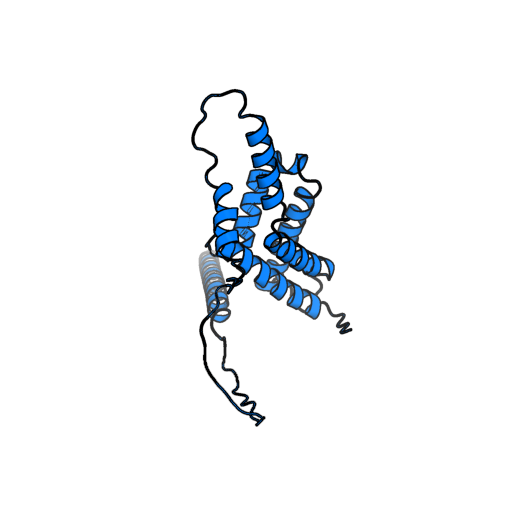4.917 -4.595 9.223 1.00 93.25 105 ASP A CA 1
ATOM 840 C C . ASP A 1 105 ? -5.113 -3.490 10.282 1.00 93.25 105 ASP A C 1
ATOM 842 O O . ASP A 1 105 ? -6.004 -3.599 11.135 1.00 93.25 105 ASP A O 1
ATOM 846 N N . PRO A 1 106 ? -4.296 -2.423 10.248 1.00 92.06 106 PRO A N 1
ATOM 847 C CA . PRO A 1 106 ? -4.362 -1.355 11.240 1.00 92.06 106 PRO A CA 1
ATOM 848 C C . PRO A 1 106 ? -5.746 -0.702 11.391 1.00 92.06 106 PRO A C 1
ATOM 850 O O . PRO A 1 106 ? -6.128 -0.362 12.510 1.00 92.06 106 PRO A O 1
ATOM 853 N N . LEU A 1 107 ? -6.523 -0.555 10.309 1.00 91.81 107 LEU A N 1
ATOM 854 C CA . LEU A 1 107 ? -7.861 0.041 10.385 1.00 91.81 107 LEU A CA 1
ATOM 855 C C . LEU A 1 107 ? -8.841 -0.919 11.074 1.00 91.81 107 LEU A C 1
ATOM 857 O O . LEU A 1 107 ? -9.524 -0.522 12.019 1.00 91.81 107 LEU A O 1
ATOM 861 N N . SER A 1 108 ? -8.828 -2.204 10.706 1.00 90.94 108 SER A N 1
ATOM 862 C CA . SER A 1 108 ? -9.642 -3.233 11.374 1.00 90.94 108 SER A CA 1
ATOM 863 C C . SER A 1 108 ? -9.305 -3.393 12.861 1.00 90.94 108 SER A C 1
ATOM 865 O O . SER A 1 108 ? -10.193 -3.604 13.694 1.00 90.94 108 SER A O 1
ATOM 867 N N . LEU A 1 109 ? -8.020 -3.312 13.224 1.00 90.81 109 LEU A N 1
ATOM 868 C CA . LEU A 1 109 ? -7.588 -3.373 14.623 1.00 90.81 109 LEU A CA 1
ATOM 869 C C . LEU A 1 109 ? -8.092 -2.164 15.418 1.00 90.81 109 LEU A C 1
ATOM 871 O O . LEU A 1 109 ? -8.553 -2.333 16.550 1.00 90.81 109 LEU A O 1
ATOM 875 N N . TYR A 1 110 ? -8.051 -0.971 14.820 1.00 89.62 110 TYR A N 1
ATOM 876 C CA . TYR A 1 110 ? -8.549 0.252 15.444 1.00 89.62 110 TYR A CA 1
ATOM 877 C C . TYR A 1 110 ? -10.061 0.200 15.669 1.00 89.62 110 TYR A C 1
ATOM 879 O O . TYR A 1 110 ? -10.545 0.521 16.752 1.00 89.62 110 TYR A O 1
ATOM 887 N N . GLU A 1 111 ? -10.826 -0.264 14.683 1.00 86.94 111 GLU A N 1
ATOM 888 C CA . GLU A 1 111 ? -12.273 -0.425 14.836 1.00 86.94 111 GLU A CA 1
ATOM 889 C C . GLU A 1 111 ? -12.626 -1.388 15.972 1.00 86.94 111 GLU A C 1
ATOM 891 O O . GLU A 1 111 ? -13.524 -1.114 16.772 1.00 86.94 111 GLU A O 1
ATOM 896 N N . ARG A 1 112 ? -11.893 -2.502 16.088 1.00 86.94 112 ARG A N 1
ATOM 897 C CA . ARG A 1 112 ? -12.116 -3.491 17.147 1.00 86.94 112 ARG A CA 1
ATOM 898 C C . ARG A 1 112 ? -11.828 -2.915 18.534 1.00 86.94 112 ARG A C 1
ATOM 900 O O . ARG A 1 112 ? -12.619 -3.143 19.449 1.00 86.94 112 ARG A O 1
ATOM 907 N N . SER A 1 113 ? -10.744 -2.157 18.699 1.00 85.25 113 SER A N 1
ATOM 908 C CA . SER A 1 113 ? -10.419 -1.519 19.983 1.00 85.25 113 SER A CA 1
ATOM 909 C C . SER A 1 113 ? -11.406 -0.394 20.333 1.00 85.25 113 SER A C 1
ATOM 911 O O . SER A 1 113 ? -11.831 -0.265 21.487 1.00 85.25 113 SER A O 1
ATOM 913 N N . ALA A 1 114 ? -11.868 0.366 19.336 1.00 83.56 114 ALA A N 1
ATOM 914 C CA . ALA A 1 114 ? -12.904 1.383 19.503 1.00 83.56 114 ALA A CA 1
ATOM 915 C C . ALA A 1 114 ? -14.270 0.778 19.890 1.00 83.56 114 ALA A C 1
ATOM 917 O O . ALA A 1 114 ? -14.982 1.332 20.727 1.00 83.56 114 ALA A O 1
ATOM 918 N N . ALA A 1 115 ? -14.638 -0.375 19.325 1.00 83.00 115 ALA A N 1
ATOM 919 C CA . ALA A 1 115 ? -15.869 -1.080 19.681 1.00 83.00 115 ALA A CA 1
ATOM 920 C C . ALA A 1 115 ? -15.813 -1.663 21.104 1.00 83.00 115 ALA A C 1
ATOM 922 O O . ALA A 1 115 ? -16.779 -1.552 21.860 1.00 83.00 115 ALA A O 1
ATOM 923 N N . GLN A 1 116 ? -14.673 -2.237 21.500 1.00 78.75 116 GLN A N 1
ATOM 924 C CA . GLN A 1 116 ? -14.479 -2.776 22.849 1.00 78.75 116 GLN A CA 1
ATOM 925 C C . GLN A 1 116 ? -14.571 -1.683 23.919 1.00 78.75 116 GLN A C 1
ATOM 927 O O . GLN A 1 116 ? -15.286 -1.850 24.907 1.00 78.75 116 GLN A O 1
ATOM 932 N N . SER A 1 117 ? -13.927 -0.535 23.697 1.00 76.25 117 SER A N 1
ATOM 933 C CA . SER A 1 117 ? -14.012 0.607 24.619 1.00 76.25 117 SER A CA 1
ATOM 934 C C . SER A 1 117 ? -15.428 1.188 24.724 1.00 76.25 117 SER A C 1
ATOM 936 O O . SER A 1 117 ? -15.844 1.568 25.817 1.00 76.25 117 SER A O 1
ATOM 938 N N . ALA A 1 118 ? -16.209 1.182 23.637 1.00 74.12 118 ALA A N 1
ATOM 939 C CA . ALA A 1 118 ? -17.619 1.572 23.674 1.00 74.12 118 ALA A CA 1
ATOM 940 C C . ALA A 1 118 ? -18.483 0.581 24.478 1.00 74.12 118 ALA A C 1
ATOM 942 O O . ALA A 1 118 ? -19.263 1.009 25.326 1.00 74.12 118 ALA A O 1
ATOM 943 N N . SER A 1 119 ? -18.293 -0.731 24.290 1.00 65.81 119 SER A N 1
ATOM 944 C CA . SER A 1 119 ? -19.059 -1.763 25.013 1.00 65.81 119 SER A CA 1
ATOM 945 C C . SER A 1 119 ? -18.830 -1.754 26.530 1.00 65.81 119 SER A C 1
ATOM 947 O O . SER A 1 119 ? -19.725 -2.096 27.297 1.00 65.81 119 SER A O 1
ATOM 949 N N . LEU A 1 120 ? -17.654 -1.302 26.979 1.00 59.66 120 LEU A N 1
ATOM 950 C CA . LEU A 1 120 ? -17.345 -1.125 28.401 1.00 59.66 120 LEU A CA 1
ATOM 951 C C . LEU A 1 120 ? -17.989 0.142 28.993 1.00 59.66 120 LEU A C 1
ATOM 953 O O . LEU A 1 120 ? -18.158 0.233 30.207 1.00 59.66 120 LEU A O 1
ATOM 957 N N . SER A 1 121 ? -18.368 1.112 28.152 1.00 54.91 121 SER A N 1
ATOM 958 C CA . SER A 1 121 ? -18.980 2.380 28.577 1.00 54.91 121 SER A CA 1
ATOM 959 C C . SER A 1 121 ? -20.514 2.349 28.678 1.00 54.91 121 SER A C 1
ATOM 961 O O . SER A 1 121 ? -21.096 3.240 29.295 1.00 54.91 121 SER A O 1
ATOM 963 N N . ASP A 1 122 ? -21.174 1.295 28.183 1.00 52.53 122 ASP A N 1
ATOM 964 C CA . ASP A 1 122 ? -22.644 1.149 28.172 1.00 52.53 122 ASP A CA 1
ATOM 965 C C . ASP A 1 122 ? -23.291 0.879 29.552 1.00 52.53 122 ASP A C 1
ATOM 967 O O . ASP A 1 122 ? -24.485 0.601 29.650 1.00 52.53 122 ASP A O 1
ATOM 971 N N . THR A 1 123 ? -22.549 1.035 30.655 1.00 46.75 123 THR A N 1
ATOM 972 C CA . THR A 1 123 ? -23.125 1.055 32.015 1.00 46.75 123 THR A CA 1
ATOM 973 C C . THR A 1 123 ? -23.422 2.457 32.560 1.00 46.75 123 THR A C 1
ATOM 975 O O . THR A 1 123 ? -24.009 2.561 33.637 1.00 46.75 123 THR A O 1
ATOM 978 N N . LYS A 1 124 ? -23.131 3.552 31.838 1.00 35.31 124 LYS A N 1
ATOM 979 C CA . LYS A 1 124 ? -23.625 4.899 32.197 1.00 35.31 124 LYS A CA 1
ATOM 980 C C . LYS A 1 124 ? -24.002 5.708 30.958 1.00 35.31 124 LYS A C 1
ATOM 982 O O . LYS A 1 124 ? -23.179 5.978 30.096 1.00 35.31 124 LYS A O 1
ATOM 987 N N . GLY A 1 125 ? -25.280 6.076 30.887 1.00 38.34 125 GLY A N 1
ATOM 988 C CA . GLY A 1 125 ? -25.915 6.592 29.682 1.00 38.34 125 GLY A CA 1
ATOM 989 C C . GLY A 1 125 ? -25.548 8.010 29.224 1.00 38.34 125 GLY A C 1
ATOM 990 O O . GLY A 1 125 ? -24.887 8.787 29.905 1.00 38.34 125 GLY A O 1
ATOM 991 N N . SER A 1 126 ? -26.175 8.331 28.086 1.00 32.62 126 SER A N 1
ATOM 992 C CA . SER A 1 126 ? -26.461 9.645 27.485 1.00 32.62 126 SER A CA 1
ATOM 993 C C . SER A 1 126 ? -25.571 10.135 26.323 1.00 3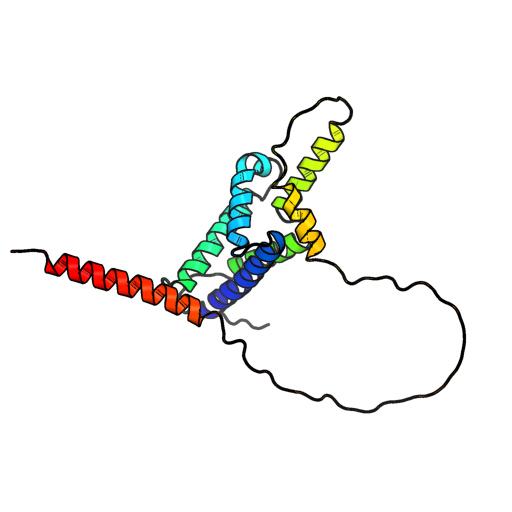2.62 126 SER A C 1
ATOM 995 O O . SER A 1 126 ? -24.490 10.681 26.493 1.00 32.62 126 SER A O 1
ATOM 997 N N . LYS A 1 127 ? -26.145 9.983 25.117 1.00 40.25 127 LYS A N 1
ATOM 998 C CA . LYS A 1 127 ? -26.220 10.920 23.971 1.00 40.25 127 LYS A CA 1
ATOM 999 C C . LYS A 1 127 ? -24.965 11.737 23.583 1.00 40.25 127 LYS A C 1
ATOM 1001 O O . LYS A 1 127 ? -24.725 12.803 24.133 1.00 40.25 127 LYS A O 1
ATOM 1006 N N . SER A 1 128 ? -24.326 11.374 22.458 1.00 30.64 128 SER A N 1
ATOM 1007 C CA . SER A 1 128 ? -23.733 12.349 21.511 1.00 30.64 128 SER A CA 1
ATOM 1008 C C . SER A 1 128 ? -23.594 11.813 20.064 1.00 30.64 128 SER A C 1
ATOM 1010 O O . SER A 1 128 ? -22.705 11.054 19.702 1.00 30.64 128 SER A O 1
ATOM 1012 N N . SER A 1 129 ? -24.555 12.219 19.229 1.00 28.52 129 SER A N 1
ATOM 1013 C CA . SER A 1 129 ? -24.381 12.856 17.910 1.00 28.52 129 SER A CA 1
ATOM 1014 C C . SER A 1 129 ? -23.245 12.403 16.950 1.00 28.52 129 SER A C 1
ATOM 1016 O O . SER A 1 129 ? -22.137 12.934 16.935 1.00 28.52 129 SER A O 1
ATOM 1018 N N . ALA A 1 130 ? -23.622 11.539 16.000 1.00 36.72 130 ALA A N 1
ATOM 1019 C CA . ALA A 1 130 ? -23.592 11.790 14.544 1.00 36.72 130 ALA A CA 1
ATOM 1020 C C . ALA A 1 130 ? -22.276 12.051 13.760 1.00 36.72 130 ALA A C 1
ATOM 1022 O O . ALA A 1 130 ? -22.373 12.295 12.559 1.00 36.72 130 ALA A O 1
ATOM 1023 N N . LYS A 1 131 ? -21.063 11.918 14.323 1.00 32.28 131 LYS A N 1
ATOM 1024 C CA . LYS A 1 131 ? -19.803 12.094 13.542 1.00 32.28 131 LYS A CA 1
ATOM 1025 C C . LYS A 1 131 ? -19.021 10.808 13.199 1.00 32.28 131 LYS A C 1
ATOM 1027 O O . LYS A 1 131 ? -17.989 10.879 12.547 1.00 32.28 131 LYS A O 1
ATOM 1032 N N . LYS A 1 132 ? -19.517 9.622 13.577 1.00 32.69 132 LYS A N 1
ATOM 1033 C CA . LYS A 1 132 ? -18.804 8.323 13.461 1.00 32.69 132 LYS A CA 1
ATOM 1034 C C . LYS A 1 132 ? -19.170 7.455 12.236 1.00 32.69 132 LYS A C 1
ATOM 1036 O O . LYS A 1 132 ? -18.942 6.250 12.256 1.00 32.69 132 LYS A O 1
ATOM 1041 N N . LYS A 1 133 ? -19.776 8.012 11.180 1.00 32.88 133 LYS A N 1
ATOM 1042 C CA . LYS A 1 133 ? -20.327 7.191 10.078 1.00 32.88 133 LYS A CA 1
ATOM 1043 C C . LYS A 1 133 ? -19.330 6.735 9.001 1.00 32.88 133 LYS A C 1
ATOM 1045 O O . LYS A 1 133 ? -19.663 5.792 8.298 1.00 32.88 133 LYS A O 1
ATOM 1050 N N . ALA A 1 134 ? -18.144 7.339 8.886 1.00 38.34 134 ALA A N 1
ATOM 1051 C CA . ALA A 1 134 ? -17.192 6.993 7.820 1.00 38.34 134 ALA A CA 1
ATOM 1052 C C . ALA A 1 134 ? -16.361 5.731 8.131 1.00 38.34 134 ALA A C 1
ATOM 1054 O O . ALA A 1 134 ? -16.261 4.850 7.285 1.00 38.34 134 ALA A O 1
ATOM 1055 N N . ALA A 1 135 ? -15.864 5.584 9.367 1.00 41.75 135 ALA A N 1
ATOM 1056 C CA . ALA A 1 135 ? -15.056 4.423 9.763 1.00 41.75 135 ALA A CA 1
ATOM 1057 C C . ALA A 1 135 ? -15.864 3.110 9.700 1.00 41.75 135 ALA A C 1
ATOM 1059 O O . ALA A 1 135 ? -15.469 2.167 9.033 1.00 41.75 135 ALA A O 1
ATOM 1060 N N . SER A 1 136 ? -17.093 3.093 10.238 1.00 44.59 136 SER A N 1
ATOM 1061 C CA . SER A 1 136 ? -17.977 1.908 10.238 1.00 44.59 136 SER A CA 1
ATOM 1062 C C . SER A 1 136 ? -18.350 1.367 8.844 1.00 44.59 136 SER A C 1
ATOM 1064 O O . SER A 1 136 ? -18.977 0.307 8.746 1.00 44.59 136 SER A O 1
ATOM 1066 N N . GLN A 1 137 ? -18.044 2.094 7.770 1.00 49.97 137 GLN A N 1
ATOM 1067 C CA . GLN A 1 137 ? -18.410 1.706 6.414 1.00 49.97 137 GLN A CA 1
ATOM 1068 C C . GLN A 1 137 ? -17.450 0.659 5.825 1.00 49.97 137 GLN A C 1
ATOM 1070 O O . GLN A 1 137 ? -17.875 -0.128 4.977 1.00 49.97 137 GLN A O 1
ATOM 1075 N N . MET A 1 138 ? -16.213 0.569 6.331 1.00 46.94 138 MET A N 1
ATOM 1076 C CA . MET A 1 138 ? -15.204 -0.365 5.824 1.00 46.94 138 MET A CA 1
ATOM 1077 C C . MET A 1 138 ? -15.551 -1.827 6.121 1.00 46.94 138 MET A C 1
ATOM 1079 O O . MET A 1 138 ? -15.501 -2.661 5.220 1.00 46.94 138 MET A O 1
ATOM 1083 N N . CYS A 1 139 ? -15.995 -2.158 7.339 1.00 43.00 139 CYS A N 1
ATOM 1084 C CA . CYS A 1 139 ? -16.269 -3.554 7.694 1.00 43.00 139 CYS A CA 1
ATOM 1085 C C . CYS A 1 139 ? -17.524 -4.123 6.999 1.00 43.00 139 CYS A C 1
ATOM 1087 O O . CYS A 1 139 ? -17.517 -5.276 6.570 1.00 43.00 139 CYS A O 1
ATOM 1089 N N . ASN A 1 140 ? -18.572 -3.316 6.778 1.00 48.31 140 ASN A N 1
ATOM 1090 C CA . ASN A 1 140 ? -19.768 -3.774 6.053 1.00 48.31 140 ASN A CA 1
ATOM 1091 C C . ASN A 1 140 ? -19.491 -4.049 4.564 1.00 48.31 140 ASN A C 1
ATOM 1093 O O . ASN A 1 140 ? -20.081 -4.967 3.994 1.00 48.31 140 ASN A O 1
ATOM 1097 N N . ALA A 1 141 ? -18.580 -3.294 3.942 1.00 46.09 141 ALA A N 1
ATOM 1098 C CA . ALA A 1 141 ? -18.169 -3.512 2.557 1.00 46.09 141 ALA A CA 1
ATOM 1099 C C . ALA A 1 141 ? -17.159 -4.668 2.425 1.00 46.09 141 ALA A C 1
ATOM 1101 O O . ALA A 1 141 ? -17.326 -5.531 1.567 1.00 46.09 141 ALA A O 1
ATOM 1102 N N . VAL A 1 142 ? -16.183 -4.774 3.334 1.00 43.28 142 VAL A N 1
ATOM 1103 C CA . VAL A 1 142 ? -1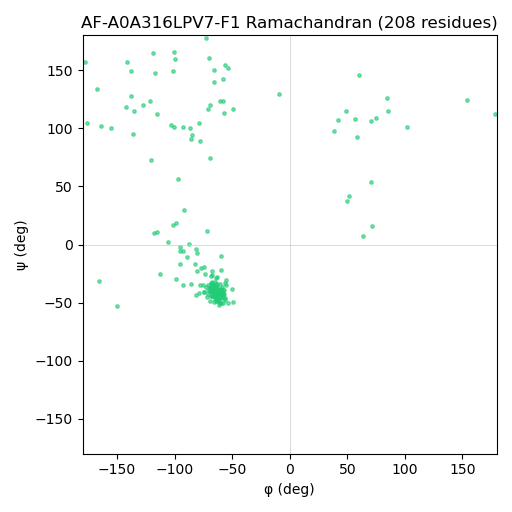5.230 -5.900 3.394 1.00 43.28 142 VAL A CA 1
ATOM 1104 C C . VAL A 1 142 ? -15.959 -7.234 3.642 1.00 43.28 142 VAL A C 1
ATOM 1106 O O . VAL A 1 142 ? -15.693 -8.214 2.948 1.00 43.28 142 VAL A O 1
ATOM 1109 N N . LEU A 1 143 ? -16.945 -7.281 4.551 1.00 47.28 143 LEU A N 1
ATOM 1110 C CA . LEU A 1 143 ? -17.803 -8.462 4.768 1.00 47.28 143 LEU A CA 1
ATOM 1111 C C . LEU A 1 143 ? -18.675 -8.805 3.546 1.00 47.28 143 LEU A C 1
ATOM 1113 O O . LEU A 1 143 ? -19.008 -9.973 3.337 1.00 47.28 143 LEU A O 1
ATOM 1117 N N . ALA A 1 144 ? -19.042 -7.813 2.729 1.00 46.66 144 ALA A N 1
ATOM 1118 C CA . ALA A 1 144 ? -19.795 -8.032 1.496 1.00 46.66 144 ALA A CA 1
ATOM 1119 C C . ALA A 1 144 ? -18.911 -8.555 0.346 1.00 46.66 144 ALA A C 1
ATOM 1121 O O . ALA A 1 144 ? -19.379 -9.381 -0.440 1.00 46.66 144 ALA A O 1
ATOM 1122 N N . CYS A 1 145 ? -17.647 -8.122 0.271 1.00 40.31 145 CYS A N 1
ATOM 1123 C CA . CYS A 1 145 ? -16.696 -8.484 -0.787 1.00 40.31 145 CYS A CA 1
ATOM 1124 C C . CYS A 1 145 ? -15.947 -9.804 -0.525 1.00 40.31 145 CYS A C 1
ATOM 1126 O O . CYS A 1 145 ? -15.711 -10.557 -1.467 1.00 40.31 145 CYS A O 1
ATOM 1128 N N . ILE A 1 146 ? -15.628 -10.146 0.732 1.00 46.56 146 ILE A N 1
ATOM 1129 C CA . ILE A 1 146 ? -14.904 -11.386 1.100 1.00 46.56 146 ILE A CA 1
ATOM 1130 C C . ILE A 1 146 ? -15.885 -12.531 1.413 1.00 46.56 146 ILE A C 1
ATOM 1132 O O . ILE A 1 146 ? -15.604 -13.401 2.231 1.00 46.56 146 ILE A O 1
ATOM 1136 N N . ARG A 1 147 ? -17.079 -12.557 0.801 1.00 34.50 147 ARG A N 1
ATOM 1137 C CA . ARG A 1 147 ? -18.077 -13.600 1.085 1.00 34.50 147 ARG A CA 1
ATOM 1138 C C . ARG A 1 147 ? -17.458 -14.988 0.820 1.00 34.50 147 ARG A C 1
ATOM 1140 O O . ARG A 1 147 ? -17.206 -15.318 -0.341 1.00 34.50 147 ARG A O 1
ATOM 1147 N N . PRO A 1 148 ? -17.249 -15.848 1.838 1.00 36.47 148 PRO A N 1
ATOM 1148 C CA . PRO A 1 148 ? -16.949 -17.244 1.588 1.00 36.47 148 PRO A CA 1
ATOM 1149 C C . PRO A 1 148 ? -18.238 -17.839 1.032 1.00 36.47 148 PRO A C 1
ATOM 1151 O O . PRO A 1 148 ? -19.275 -17.816 1.699 1.00 36.47 148 PRO A O 1
ATOM 1154 N N . SER A 1 149 ? -18.208 -18.371 -0.185 1.00 31.25 149 SER A N 1
ATOM 1155 C CA . SER A 1 149 ? -19.277 -19.248 -0.658 1.00 31.25 149 SER A CA 1
ATOM 1156 C C . SER A 1 149 ? -19.203 -20.566 0.120 1.00 31.25 149 SER A C 1
ATOM 1158 O O . SER A 1 149 ? -18.744 -21.578 -0.392 1.00 31.25 149 SER A O 1
ATOM 1160 N N . CYS A 1 150 ? -19.620 -20.543 1.384 1.00 31.33 150 CYS A N 1
ATOM 1161 C CA . CYS A 1 150 ? -19.815 -21.715 2.224 1.00 31.33 150 CYS A CA 1
ATOM 1162 C C . CYS A 1 150 ? -21.279 -21.750 2.666 1.00 31.33 150 CYS A C 1
ATOM 1164 O O . CYS A 1 150 ? -21.615 -21.495 3.822 1.00 31.33 150 CYS A O 1
ATOM 1166 N N . SER A 1 151 ? -22.165 -22.081 1.728 1.00 30.11 151 SER A N 1
ATOM 1167 C CA . SER A 1 151 ? -23.499 -22.567 2.067 1.00 30.11 151 SER A CA 1
ATOM 1168 C C . SER A 1 151 ? -23.372 -24.035 2.452 1.00 30.11 151 SER A C 1
ATOM 1170 O O . SER A 1 151 ? -23.190 -24.906 1.603 1.00 30.11 151 SER A O 1
ATOM 1172 N N . LYS A 1 152 ? -23.457 -24.294 3.756 1.00 29.97 152 LYS A N 1
ATOM 1173 C CA . LYS A 1 152 ? -23.752 -25.606 4.330 1.00 29.97 152 LYS A CA 1
ATOM 1174 C C . LYS A 1 152 ? -24.989 -26.188 3.637 1.00 29.97 152 LYS A C 1
ATOM 1176 O O . LYS A 1 152 ? -26.076 -25.632 3.762 1.00 29.97 152 LYS A O 1
ATOM 1181 N N . ALA A 1 153 ? -24.827 -27.309 2.946 1.00 26.42 153 ALA A N 1
ATOM 1182 C CA . ALA A 1 153 ? -25.932 -28.189 2.607 1.00 26.42 153 ALA A CA 1
ATOM 1183 C C . ALA A 1 153 ? -26.035 -29.250 3.708 1.00 26.42 153 ALA A C 1
ATOM 1185 O O . ALA A 1 153 ? -25.273 -30.213 3.715 1.00 26.42 153 ALA A O 1
ATOM 1186 N N . THR A 1 154 ? -26.982 -29.076 4.627 1.00 29.55 154 THR A N 1
ATOM 1187 C CA . THR A 1 154 ? -27.470 -30.180 5.457 1.00 29.55 154 THR A CA 1
ATOM 1188 C C . THR A 1 154 ? -28.986 -30.105 5.521 1.00 29.55 154 THR A C 1
ATOM 1190 O O . THR A 1 154 ? -29.534 -29.379 6.339 1.00 29.55 154 THR A O 1
ATOM 1193 N N . LEU A 1 155 ? -29.643 -30.856 4.639 1.00 30.14 155 LEU A N 1
ATOM 1194 C CA . LEU A 1 155 ? -30.955 -31.467 4.861 1.00 30.14 155 LEU A CA 1
ATOM 1195 C C . LEU A 1 155 ? -31.160 -32.548 3.785 1.00 30.14 155 LEU A C 1
ATOM 1197 O O . LEU A 1 155 ? -31.418 -32.269 2.620 1.00 30.14 155 LEU A O 1
ATOM 1201 N N . SER A 1 156 ? -30.968 -33.799 4.194 1.00 29.00 156 SER A N 1
ATOM 1202 C CA . SER A 1 156 ? -31.602 -34.996 3.616 1.00 29.00 156 SER A CA 1
ATOM 1203 C C . SER A 1 156 ? -32.771 -35.385 4.547 1.00 29.00 156 SER A C 1
ATOM 1205 O O . SER A 1 156 ? -32.752 -34.901 5.682 1.00 29.00 156 SER A O 1
ATOM 1207 N N . PRO A 1 157 ? -33.740 -36.260 4.177 1.00 40.22 157 PRO A N 1
ATOM 1208 C CA . PRO A 1 157 ? -33.667 -37.278 3.116 1.00 40.22 157 PRO A CA 1
ATOM 1209 C C . PRO A 1 157 ? -34.951 -37.489 2.275 1.00 40.22 157 PRO A C 1
ATOM 1211 O O . PRO A 1 157 ? -36.066 -37.300 2.748 1.00 40.22 157 PRO A O 1
ATOM 1214 N N . SER A 1 158 ? -34.811 -38.022 1.052 1.00 28.94 158 SER A N 1
ATOM 1215 C CA . SER A 1 158 ? -35.675 -39.112 0.540 1.00 28.94 158 SER A CA 1
ATOM 1216 C C . SER A 1 158 ? -35.261 -39.618 -0.857 1.00 28.94 158 SER A C 1
ATOM 1218 O O . SER A 1 158 ? -35.536 -39.015 -1.881 1.00 28.94 158 SER A O 1
ATOM 1220 N N . ASN A 1 159 ? -34.637 -40.801 -0.850 1.00 29.20 159 ASN A N 1
ATOM 1221 C CA . ASN A 1 159 ? -35.004 -41.988 -1.634 1.00 29.20 159 ASN A CA 1
ATOM 1222 C C . ASN A 1 159 ? -35.091 -41.907 -3.184 1.00 29.20 159 ASN A C 1
ATOM 1224 O O . ASN A 1 159 ? -36.108 -41.489 -3.728 1.00 29.20 159 ASN A O 1
ATOM 1228 N N . LYS A 1 160 ? -34.114 -42.518 -3.880 1.00 30.67 160 LYS A N 1
ATOM 1229 C CA . LYS A 1 160 ? -34.231 -43.776 -4.676 1.00 30.67 160 LYS A CA 1
ATOM 1230 C C . LYS A 1 160 ? -33.189 -43.830 -5.811 1.00 30.67 160 LYS A C 1
ATOM 1232 O O . LYS A 1 160 ? -33.266 -43.003 -6.702 1.00 30.67 160 LYS A O 1
ATOM 1237 N N . ARG A 1 161 ? -32.383 -44.916 -5.805 1.00 29.92 161 ARG A N 1
ATOM 1238 C CA . ARG A 1 161 ? -31.883 -45.734 -6.953 1.00 29.92 161 ARG A CA 1
ATOM 1239 C C . ARG A 1 161 ? -31.037 -44.999 -8.020 1.00 29.92 161 ARG A C 1
ATOM 1241 O O . ARG A 1 161 ? -31.358 -43.899 -8.407 1.00 29.92 161 ARG A O 1
ATOM 1248 N N . SER A 1 162 ? -30.024 -45.540 -8.683 1.00 31.34 162 SER A N 1
ATOM 1249 C CA . SER A 1 162 ? -29.201 -46.752 -8.668 1.00 31.34 162 SER A CA 1
ATOM 1250 C C . SER A 1 162 ? -28.167 -46.535 -9.798 1.00 31.34 162 SER A C 1
ATOM 1252 O O . SER A 1 162 ? -28.470 -45.828 -10.755 1.00 31.34 162 SER A O 1
ATOM 1254 N N . ALA A 1 163 ? -27.034 -47.235 -9.715 1.00 30.31 163 ALA A N 1
ATOM 1255 C CA . ALA A 1 163 ? -26.205 -47.717 -10.829 1.00 30.31 163 ALA A CA 1
ATOM 1256 C C . ALA A 1 163 ? -25.140 -46.819 -11.513 1.00 30.31 163 ALA A C 1
ATOM 1258 O O . ALA A 1 163 ? -25.426 -45.784 -12.100 1.00 30.31 163 ALA A O 1
ATOM 1259 N N . ALA A 1 164 ? -23.931 -47.413 -11.529 1.00 31.55 164 ALA A N 1
ATOM 1260 C CA . ALA A 1 164 ? -22.929 -47.481 -12.607 1.00 31.55 164 ALA A CA 1
ATOM 1261 C C . ALA A 1 164 ? -22.160 -46.189 -12.975 1.00 31.55 164 ALA A C 1
ATOM 1263 O O . ALA A 1 164 ? -22.719 -45.218 -13.456 1.00 31.55 164 ALA A O 1
ATOM 1264 N N . GLN A 1 165 ? -20.876 -46.072 -12.614 1.00 31.61 165 GLN A N 1
ATOM 1265 C CA . GLN A 1 165 ? -19.667 -46.638 -13.257 1.00 31.61 165 GLN A CA 1
ATOM 1266 C C . GLN A 1 165 ? -19.087 -45.793 -14.416 1.00 31.61 165 GLN A C 1
ATOM 1268 O O . GLN A 1 165 ? -19.654 -45.701 -15.494 1.00 31.61 165 GLN A O 1
ATOM 1273 N N . SER A 1 166 ? -17.868 -45.303 -14.149 1.00 34.12 166 SER A N 1
ATOM 1274 C CA . SER A 1 166 ? -16.689 -45.274 -15.035 1.00 34.12 166 SER A CA 1
ATOM 1275 C C . SER A 1 166 ? -16.594 -44.269 -16.198 1.00 34.12 166 SER A C 1
ATOM 1277 O O . SER A 1 166 ? -17.163 -44.449 -17.263 1.00 34.12 166 SER A O 1
ATOM 1279 N N . ALA A 1 167 ? -15.690 -43.302 -15.996 1.00 32.09 167 ALA A N 1
ATOM 1280 C CA . ALA A 1 167 ? -14.578 -42.920 -16.880 1.00 32.09 167 ALA A CA 1
ATOM 1281 C C . ALA A 1 167 ? -14.821 -42.681 -18.389 1.00 32.09 167 ALA A C 1
ATOM 1283 O O . ALA A 1 167 ? -14.941 -43.627 -19.156 1.00 32.09 167 ALA A O 1
ATOM 1284 N N . SER A 1 168 ? -14.634 -41.430 -18.844 1.00 35.53 168 SER A N 1
ATOM 1285 C CA . SER A 1 168 ? -13.831 -41.134 -20.047 1.00 35.53 168 SER A CA 1
ATOM 1286 C C . SER A 1 168 ? -13.498 -39.640 -20.207 1.00 35.53 168 SER A C 1
ATOM 1288 O O . SER A 1 168 ? -14.338 -38.758 -20.059 1.00 35.53 168 SER A O 1
ATOM 1290 N N . LEU A 1 169 ? -12.221 -39.410 -20.510 1.00 35.16 169 LEU A N 1
ATOM 1291 C CA . LEU A 1 169 ? -11.559 -38.282 -21.171 1.00 35.16 169 LEU A CA 1
ATOM 1292 C C . LEU A 1 169 ? -12.425 -37.194 -21.844 1.00 35.16 169 LEU A C 1
ATOM 1294 O O . LEU A 1 169 ? -13.122 -37.461 -22.815 1.00 35.16 169 LEU A O 1
ATOM 1298 N N . ARG A 1 170 ? -12.143 -35.923 -21.521 1.00 34.94 170 ARG A N 1
ATOM 1299 C CA . ARG A 1 170 ? -11.470 -34.971 -22.441 1.00 34.94 170 ARG A CA 1
ATOM 1300 C C . ARG A 1 170 ? -11.326 -33.594 -21.790 1.00 34.94 170 ARG A C 1
ATOM 1302 O O . ARG A 1 170 ? -12.290 -32.854 -21.632 1.00 34.94 170 ARG A O 1
ATOM 1309 N N . ARG A 1 171 ? -10.082 -33.206 -21.501 1.00 36.66 171 ARG A N 1
ATOM 1310 C CA . ARG A 1 171 ? -9.704 -31.795 -21.355 1.00 36.66 171 ARG A CA 1
ATOM 1311 C C . ARG A 1 171 ? -9.745 -31.169 -22.747 1.00 36.66 171 ARG A C 1
ATOM 1313 O O . ARG A 1 171 ? -8.968 -31.578 -23.608 1.00 36.66 171 ARG A O 1
ATOM 1320 N N . LYS A 1 172 ? -10.626 -30.194 -22.977 1.00 34.38 172 LYS A N 1
ATOM 1321 C CA . LYS A 1 172 ? -10.501 -29.288 -24.121 1.00 34.38 172 LYS A CA 1
ATOM 1322 C C . LYS A 1 172 ? -9.954 -27.963 -23.609 1.00 34.38 172 LYS A C 1
ATOM 1324 O O . LYS A 1 172 ? -10.652 -27.194 -22.962 1.00 34.38 172 LYS A O 1
ATOM 1329 N N . SER A 1 173 ? -8.661 -27.784 -23.861 1.00 35.59 173 SER A N 1
ATOM 1330 C CA . SER A 1 173 ? -7.989 -26.493 -23.880 1.00 35.59 173 SER A CA 1
ATOM 1331 C C . SER A 1 173 ? -8.692 -25.614 -24.912 1.00 35.59 173 SER A C 1
ATOM 1333 O O . SER A 1 173 ? -8.817 -26.019 -26.070 1.00 35.59 173 SER A O 1
ATOM 1335 N N . THR A 1 174 ? -9.166 -24.446 -24.500 1.00 36.16 174 THR A N 1
ATOM 1336 C CA . THR A 1 174 ? -9.464 -23.348 -25.417 1.00 36.16 174 THR A CA 1
ATOM 1337 C C . THR A 1 174 ? -8.752 -22.118 -24.898 1.00 36.16 174 THR A C 1
ATOM 1339 O O . THR A 1 174 ? -8.942 -21.701 -23.755 1.00 36.16 174 THR A O 1
ATOM 1342 N N . GLU A 1 175 ? -7.878 -21.620 -25.758 1.00 31.89 175 GLU A N 1
ATOM 1343 C CA . GLU A 1 175 ? -7.032 -20.458 -25.591 1.00 31.89 175 GLU A CA 1
ATOM 1344 C C . GLU A 1 175 ? -7.803 -19.175 -25.259 1.00 31.89 175 GLU A C 1
ATOM 1346 O O . GLU A 1 175 ? -8.970 -18.977 -25.591 1.00 31.89 175 GLU A O 1
ATOM 1351 N N . ASN A 1 176 ? -7.050 -18.297 -24.606 1.00 37.25 176 ASN A N 1
ATOM 1352 C CA . ASN A 1 176 ? -7.291 -16.891 -24.310 1.00 37.25 176 ASN A CA 1
ATOM 1353 C C . ASN A 1 176 ? -7.628 -16.082 -25.585 1.00 37.25 176 ASN A C 1
ATOM 1355 O O . ASN A 1 176 ? -7.057 -16.352 -26.643 1.00 37.25 176 ASN A O 1
ATOM 1359 N N . PRO A 1 177 ? -8.401 -14.986 -25.471 1.00 36.94 177 PRO A N 1
ATOM 1360 C CA . PRO A 1 177 ? -7.808 -13.753 -25.978 1.00 36.94 177 PRO A CA 1
ATOM 1361 C C . PRO A 1 177 ? -8.027 -12.517 -25.090 1.00 36.94 177 PRO A C 1
ATOM 1363 O O . PRO A 1 177 ? -9.140 -12.080 -24.823 1.00 36.94 177 PRO A O 1
ATOM 1366 N N . ARG A 1 178 ? -6.889 -11.872 -24.801 1.00 35.62 178 ARG A N 1
ATOM 1367 C CA . ARG A 1 178 ? -6.669 -10.421 -24.740 1.00 35.62 178 ARG A CA 1
ATOM 1368 C C . ARG A 1 178 ? -7.534 -9.623 -23.756 1.00 35.62 178 ARG A C 1
ATOM 1370 O O . ARG A 1 178 ? -8.483 -8.947 -24.136 1.00 35.62 178 ARG A O 1
ATOM 1377 N N . GLN A 1 179 ? -7.007 -9.448 -22.546 1.00 40.41 179 GLN A N 1
ATOM 1378 C CA . GLN A 1 179 ? -7.136 -8.163 -21.851 1.00 40.41 179 GLN A CA 1
ATOM 1379 C C . GLN A 1 179 ? -6.127 -7.160 -22.437 1.00 40.41 179 GLN A C 1
ATOM 1381 O O . GLN A 1 179 ? -4.991 -7.043 -21.987 1.00 40.41 179 GLN A O 1
ATOM 1386 N N . LYS A 1 180 ? -6.537 -6.432 -23.480 1.00 45.44 180 LYS A N 1
ATOM 1387 C CA . LYS A 1 180 ? -5.927 -5.154 -23.879 1.00 45.44 180 LYS A CA 1
ATOM 1388 C C . LYS A 1 180 ? -6.998 -4.092 -23.683 1.00 45.44 180 LYS A C 1
ATOM 1390 O O . LYS A 1 180 ? -7.990 -4.122 -24.397 1.00 45.44 180 LYS A O 1
ATOM 1395 N N . GLY A 1 181 ? -6.823 -3.186 -22.724 1.00 44.28 181 GLY A N 1
ATOM 1396 C CA . GLY A 1 181 ? -7.840 -2.155 -22.510 1.00 44.28 181 GLY A CA 1
ATOM 1397 C C . GLY A 1 181 ? -7.466 -0.952 -21.658 1.00 44.28 181 GLY A C 1
ATOM 1398 O O . GLY A 1 181 ? -7.957 0.125 -21.959 1.00 44.28 181 GLY A O 1
ATOM 1399 N N . ASN A 1 182 ? -6.585 -1.067 -20.655 1.00 47.84 182 ASN A N 1
ATOM 1400 C CA . ASN A 1 182 ? -6.469 0.028 -19.672 1.00 47.84 182 ASN A CA 1
ATOM 1401 C C . ASN A 1 182 ? -5.134 0.788 -19.707 1.00 47.84 182 ASN A C 1
ATOM 1403 O O . ASN A 1 182 ? -5.109 1.970 -19.382 1.00 47.84 182 ASN A O 1
ATOM 1407 N N . GLY A 1 183 ? -4.039 0.170 -20.170 1.00 45.50 183 GLY A N 1
ATOM 1408 C CA . GLY A 1 183 ? -2.745 0.862 -20.289 1.00 45.50 183 GLY A CA 1
ATOM 1409 C C . GLY A 1 183 ? -2.778 1.995 -21.318 1.00 45.5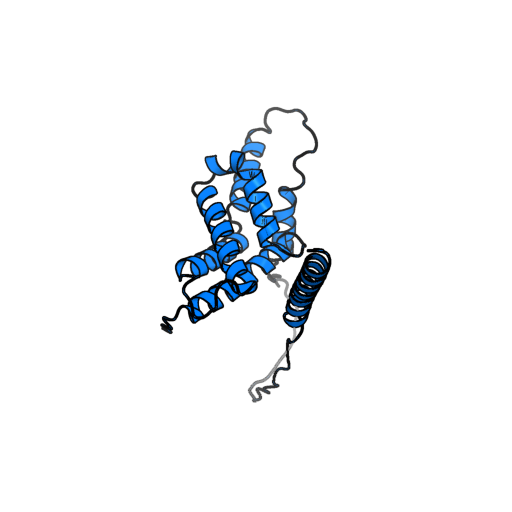0 183 GLY A C 1
ATOM 1410 O O . GLY A 1 183 ? -2.299 3.092 -21.057 1.00 45.50 183 GLY A O 1
ATOM 1411 N N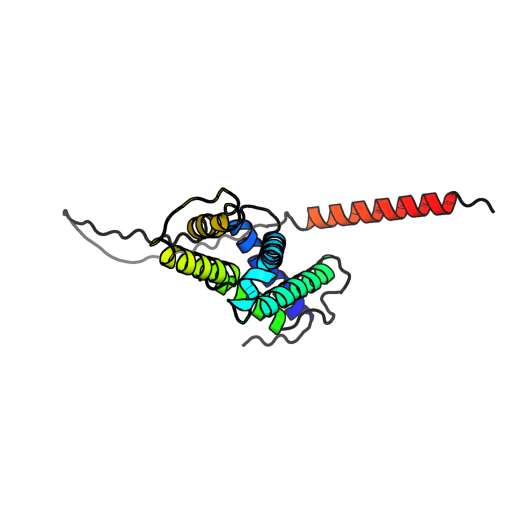 . ILE A 1 184 ? -3.433 1.760 -22.457 1.00 50.12 184 ILE A N 1
ATOM 1412 C CA . ILE A 1 184 ? -3.555 2.723 -23.560 1.00 50.12 184 ILE A CA 1
ATOM 1413 C C . ILE A 1 184 ? -4.201 4.035 -23.098 1.00 50.12 184 ILE A C 1
ATOM 1415 O O . ILE A 1 184 ? -3.694 5.108 -23.408 1.00 50.12 184 ILE A O 1
ATOM 1419 N N . VAL A 1 185 ? -5.269 3.970 -22.301 1.00 45.53 185 VAL A N 1
ATOM 1420 C CA . VAL A 1 185 ? -6.014 5.171 -21.889 1.00 45.53 185 VAL A CA 1
ATOM 1421 C C . VAL A 1 185 ? -5.189 6.048 -20.941 1.00 45.53 185 VAL A C 1
ATOM 1423 O O . VAL A 1 185 ? -5.260 7.272 -21.024 1.00 45.53 185 VAL A O 1
ATOM 1426 N N . VAL A 1 186 ? -4.357 5.441 -20.087 1.00 55.00 186 VAL A N 1
ATOM 1427 C CA . VAL A 1 186 ? -3.470 6.169 -19.166 1.00 55.00 186 VAL A CA 1
ATOM 1428 C C . VAL A 1 186 ? -2.285 6.785 -19.917 1.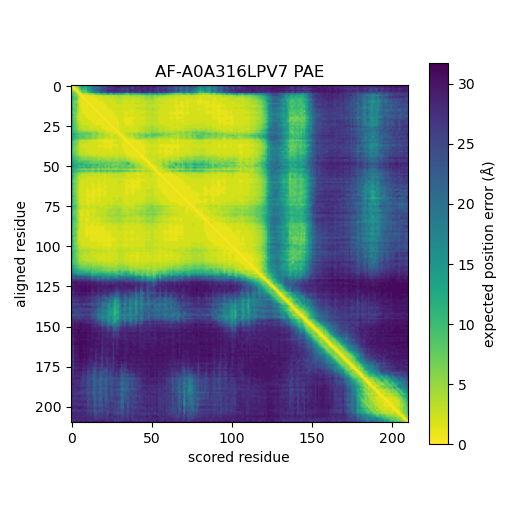00 55.00 186 VAL A C 1
ATOM 1430 O O . VAL A 1 186 ? -1.980 7.956 -19.699 1.00 55.00 186 VAL A O 1
ATOM 1433 N N . PHE A 1 187 ? -1.688 6.062 -20.874 1.00 51.00 187 PHE A N 1
ATOM 1434 C CA . PHE A 1 187 ? -0.640 6.612 -21.745 1.00 51.00 187 PHE A CA 1
ATOM 1435 C C . PHE A 1 187 ? -1.142 7.801 -22.575 1.00 51.00 187 PHE A C 1
ATOM 1437 O O . PHE A 1 187 ? -0.464 8.824 -22.634 1.00 51.00 187 PHE A O 1
ATOM 1444 N N . PHE A 1 188 ? -2.350 7.724 -23.149 1.00 51.50 188 PHE A N 1
ATOM 1445 C CA . PHE A 1 188 ? -2.930 8.841 -23.905 1.00 51.50 188 PHE A CA 1
ATOM 1446 C C . PHE A 1 188 ? -3.201 10.070 -23.029 1.00 51.50 188 PHE A C 1
ATOM 1448 O O . PHE A 1 188 ? -2.973 11.193 -23.471 1.00 51.50 188 PHE A O 1
ATOM 1455 N N . ARG A 1 189 ? -3.640 9.888 -21.777 1.00 53.94 189 ARG A N 1
ATOM 1456 C CA . ARG A 1 189 ? -3.885 11.012 -20.855 1.00 53.94 189 ARG A CA 1
ATOM 1457 C C . ARG A 1 189 ? -2.588 11.706 -20.436 1.00 53.94 189 ARG A C 1
ATOM 1459 O O . ARG A 1 189 ? -2.566 12.929 -20.385 1.00 53.94 189 ARG A O 1
ATOM 1466 N N . ILE A 1 190 ? -1.511 10.953 -20.209 1.00 60.00 190 ILE A N 1
ATOM 1467 C CA . ILE A 1 190 ? -0.193 11.514 -19.870 1.00 60.00 190 ILE A CA 1
ATOM 1468 C C . ILE A 1 190 ? 0.432 12.216 -21.087 1.00 60.00 190 ILE A C 1
ATOM 1470 O O . ILE A 1 190 ? 0.932 13.332 -20.955 1.00 60.00 190 ILE A O 1
ATOM 1474 N N . PHE A 1 191 ? 0.338 11.617 -22.279 1.00 61.09 191 PHE A N 1
ATOM 1475 C CA . PHE A 1 191 ? 0.877 12.198 -23.514 1.00 61.09 191 PHE A CA 1
ATOM 1476 C C . PHE A 1 191 ? 0.150 13.487 -23.935 1.00 61.09 191 PHE A C 1
ATOM 1478 O O . PHE A 1 191 ? 0.772 14.425 -24.426 1.00 61.09 191 PHE A O 1
ATOM 1485 N N . LEU A 1 192 ? -1.166 13.576 -23.706 1.00 60.22 192 LEU A N 1
ATOM 1486 C CA . LEU A 1 192 ? -1.932 14.793 -24.000 1.00 60.22 192 LEU A CA 1
ATOM 1487 C C . LEU A 1 192 ? -1.557 15.960 -23.076 1.00 60.22 192 LEU A C 1
ATOM 1489 O O . LEU A 1 192 ? -1.480 17.098 -23.535 1.00 60.22 192 LEU A O 1
ATOM 1493 N N . VAL A 1 193 ? -1.286 15.694 -21.794 1.00 68.00 193 VAL A N 1
ATOM 1494 C CA . VAL A 1 193 ? -0.875 16.736 -20.838 1.00 68.00 193 VAL A CA 1
ATOM 1495 C C . VAL A 1 193 ? 0.549 17.222 -21.128 1.00 68.00 193 VAL A C 1
ATOM 1497 O O . VAL A 1 193 ? 0.799 18.427 -21.084 1.00 68.00 193 VAL A O 1
ATOM 1500 N N . SER A 1 194 ? 1.472 16.326 -21.497 1.00 68.88 194 SER A N 1
ATOM 1501 C CA . SER A 1 194 ? 2.839 16.719 -21.861 1.00 68.88 194 SER A CA 1
ATOM 1502 C C . SER A 1 194 ? 2.897 17.496 -23.182 1.00 68.88 194 SER A C 1
ATOM 1504 O O . SER A 1 194 ? 3.605 18.499 -23.262 1.00 68.88 194 SER A O 1
ATOM 1506 N N . ALA A 1 195 ? 2.106 17.113 -24.190 1.00 71.94 195 ALA A N 1
ATOM 1507 C CA . ALA A 1 195 ? 2.013 17.852 -25.450 1.00 71.94 195 ALA A CA 1
ATOM 1508 C C . ALA A 1 195 ? 1.426 19.264 -25.259 1.00 71.94 195 ALA A C 1
ATOM 1510 O O . ALA A 1 195 ? 1.941 20.226 -25.830 1.00 71.94 195 ALA A O 1
ATOM 1511 N N . ALA A 1 196 ? 0.397 19.411 -24.416 1.00 76.31 196 ALA A N 1
ATOM 1512 C CA . ALA A 1 196 ? -0.174 20.716 -24.081 1.00 76.31 196 ALA A CA 1
ATOM 1513 C C . ALA A 1 196 ? 0.835 21.616 -23.348 1.00 76.31 196 ALA A C 1
ATOM 1515 O O . ALA A 1 196 ? 0.940 22.799 -23.668 1.00 76.31 196 ALA A O 1
ATOM 1516 N N . LEU A 1 197 ? 1.625 21.057 -22.423 1.00 77.62 197 LEU A N 1
ATOM 1517 C CA . LEU A 1 197 ? 2.672 21.792 -21.709 1.00 77.62 197 LEU A CA 1
ATOM 1518 C C . LEU A 1 197 ? 3.798 22.252 -22.649 1.00 77.62 197 LEU A C 1
ATOM 1520 O O . LEU A 1 197 ? 4.236 23.398 -22.565 1.00 77.62 197 LEU A O 1
ATOM 1524 N N . LEU A 1 198 ? 4.234 21.394 -23.576 1.00 77.81 198 LEU A N 1
ATOM 1525 C CA . LEU A 1 198 ? 5.255 21.744 -24.567 1.00 77.81 198 LEU A CA 1
ATOM 1526 C C . LEU A 1 198 ? 4.766 22.820 -25.548 1.00 77.81 198 LEU A C 1
ATOM 1528 O O . LEU A 1 198 ? 5.525 23.734 -25.873 1.00 77.81 198 LEU A O 1
ATOM 1532 N N . LEU A 1 199 ? 3.500 22.772 -25.975 1.00 77.75 199 LEU A N 1
ATOM 1533 C CA . LEU A 1 199 ? 2.896 23.829 -26.796 1.00 77.75 199 LEU A CA 1
ATOM 1534 C C . LEU A 1 199 ? 2.786 25.154 -26.032 1.00 77.75 199 LEU A C 1
ATOM 1536 O O . LEU A 1 199 ? 3.118 26.200 -26.588 1.00 77.75 199 LEU A O 1
ATOM 1540 N N . LEU A 1 200 ? 2.399 25.122 -24.752 1.00 77.19 200 LEU A N 1
ATOM 1541 C CA . LEU A 1 200 ? 2.326 26.326 -23.921 1.00 77.19 200 LEU A CA 1
ATOM 1542 C C . LEU A 1 200 ? 3.710 26.968 -23.740 1.00 77.19 200 LEU A C 1
ATOM 1544 O O . LEU A 1 200 ? 3.863 28.173 -23.921 1.00 77.19 200 LEU A O 1
ATOM 1548 N N . LEU A 1 201 ? 4.734 26.159 -23.454 1.00 75.94 201 LEU A N 1
ATOM 1549 C CA . LEU A 1 201 ? 6.120 26.620 -23.340 1.00 75.94 201 LEU A CA 1
ATOM 1550 C C . LEU A 1 201 ? 6.630 27.205 -24.665 1.00 75.94 201 LEU A C 1
ATOM 1552 O O . LEU A 1 201 ? 7.270 28.253 -24.667 1.00 75.94 201 LEU A O 1
ATOM 1556 N N . SER A 1 202 ? 6.282 26.592 -25.797 1.00 75.31 202 SER A N 1
ATOM 1557 C CA . SER A 1 202 ? 6.649 27.093 -27.128 1.00 75.31 202 SER A CA 1
ATOM 1558 C C . SER A 1 202 ? 6.041 28.469 -27.428 1.00 75.31 202 SER A C 1
ATOM 1560 O O . SER A 1 202 ? 6.698 29.311 -28.040 1.00 75.31 202 SER A O 1
ATOM 1562 N N . LEU A 1 203 ? 4.807 28.722 -26.981 1.00 74.38 203 LEU A N 1
ATOM 1563 C CA . LEU A 1 203 ? 4.136 30.018 -27.131 1.00 74.38 203 LEU A CA 1
ATOM 1564 C C . LEU A 1 203 ? 4.718 31.085 -26.192 1.00 74.38 203 LEU A C 1
ATOM 1566 O O . LEU A 1 203 ? 4.889 32.230 -26.602 1.00 74.38 203 LEU A O 1
ATOM 1570 N N . LEU A 1 204 ? 5.103 30.707 -24.970 1.00 69.19 204 LEU A N 1
ATOM 1571 C CA . LEU A 1 204 ? 5.761 31.615 -24.024 1.00 69.19 204 LEU A CA 1
ATOM 1572 C C . LEU A 1 204 ? 7.155 32.049 -24.504 1.00 69.19 204 LEU A C 1
ATOM 1574 O O . LEU A 1 204 ? 7.525 33.209 -24.336 1.00 69.19 204 LEU A O 1
ATOM 1578 N N . PHE A 1 205 ? 7.907 31.158 -25.158 1.00 65.44 205 PHE A N 1
ATOM 1579 C CA . PHE A 1 205 ? 9.198 31.504 -25.766 1.00 65.44 205 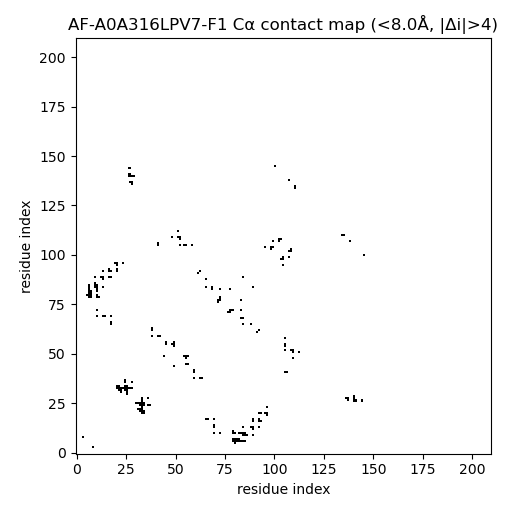PHE A CA 1
ATOM 1580 C C . PHE A 1 205 ? 9.066 32.331 -27.053 1.00 65.44 205 PHE A C 1
ATOM 1582 O O . PHE A 1 205 ? 9.969 33.102 -27.368 1.00 65.44 205 PHE A O 1
ATOM 1589 N N . ARG A 1 206 ? 7.943 32.230 -27.779 1.00 61.31 206 ARG A N 1
ATOM 1590 C CA . ARG A 1 206 ? 7.679 33.042 -28.983 1.00 61.31 206 ARG A CA 1
ATOM 1591 C C . ARG A 1 206 ? 7.314 34.500 -28.665 1.00 61.31 206 ARG A C 1
ATOM 1593 O O . ARG A 1 206 ? 7.424 35.344 -29.546 1.00 61.31 206 ARG A O 1
ATOM 1600 N N . CYS A 1 207 ? 6.892 34.788 -27.432 1.00 54.75 207 CYS A N 1
ATOM 1601 C CA . CYS A 1 207 ? 6.456 36.113 -26.976 1.00 54.75 207 CYS A CA 1
ATOM 1602 C C . CYS A 1 207 ? 7.508 36.878 -26.154 1.00 54.75 207 CYS A C 1
ATOM 1604 O O . CYS A 1 207 ? 7.154 37.841 -25.478 1.00 54.75 207 CYS A O 1
ATOM 1606 N N . ARG A 1 208 ? 8.792 36.496 -26.198 1.00 53.44 208 ARG A N 1
ATOM 1607 C CA . ARG A 1 208 ? 9.873 37.393 -25.759 1.00 53.44 208 ARG A CA 1
ATOM 1608 C C . ARG A 1 208 ? 10.297 38.278 -26.939 1.00 53.44 208 ARG A C 1
ATOM 1610 O O . ARG A 1 208 ? 11.033 37.780 -27.790 1.00 53.44 208 ARG A O 1
ATOM 1617 N N . PRO A 1 209 ? 9.852 39.546 -27.035 1.00 53.91 209 PRO A N 1
ATOM 1618 C CA . PRO A 1 209 ? 10.547 40.502 -27.886 1.00 53.91 209 PRO A CA 1
ATOM 1619 C C . PRO A 1 209 ? 11.947 40.732 -27.296 1.00 53.91 209 PRO A C 1
ATOM 1621 O O . PRO A 1 209 ? 12.098 40.738 -26.070 1.00 53.91 209 PRO A O 1
ATOM 1624 N N . LEU A 1 210 ? 12.956 40.832 -28.170 1.00 50.78 210 LEU A N 1
ATOM 1625 C CA . LEU A 1 210 ? 14.294 41.304 -27.799 1.00 50.78 210 LEU A CA 1
ATOM 1626 C C . LEU A 1 210 ? 14.224 42.707 -27.186 1.00 50.78 210 LEU A C 1
ATOM 1628 O O . LEU A 1 210 ? 13.399 43.511 -27.678 1.00 50.78 210 LEU A O 1
#

Solvent-accessible surface area (backbone atoms only — not comparable to full-atom values): 12890 Å² total; per-residue (Å²)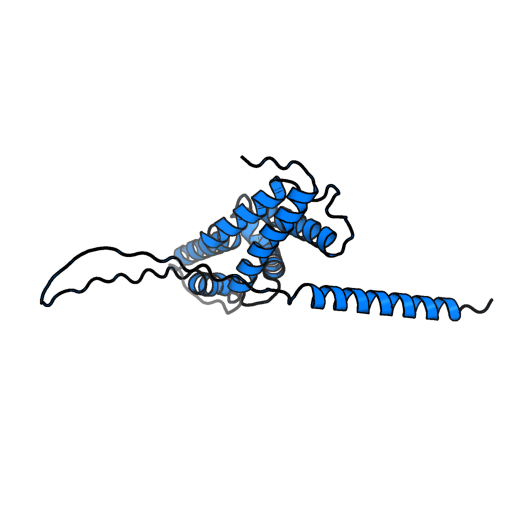: 132,90,84,72,92,45,36,37,52,31,34,53,46,32,49,52,36,47,50,53,36,26,50,51,35,11,59,32,68,75,39,88,64,11,48,61,54,52,49,54,52,50,61,74,37,39,89,74,38,38,87,78,34,97,54,40,62,60,51,49,54,48,52,54,49,49,52,49,48,48,46,36,48,73,74,58,78,40,60,53,76,43,87,74,45,47,72,69,52,30,51,48,34,52,50,51,44,50,23,52,77,66,56,63,26,65,68,46,47,42,53,51,54,54,51,53,58,48,66,71,46,75,85,61,89,83,90,82,82,94,78,72,69,70,71,67,47,42,61,63,34,40,60,64,72,68,61,74,94,71,80,82,86,85,83,84,87,84,90,80,91,81,86,85,85,84,89,82,91,80,90,79,87,76,82,85,83,80,97,76,76,65,67,64,60,55,53,53,55,54,52,52,54,52,52,52,50,53,53,52,52,54,53,59,64,69,67,62,80,131

Mean predicted aligned error: 17.01 Å

pLDDT: mean 70.73, std 25.33, range [26.42, 97.94]

Nearest PDB structures (foldseek):
  8snb-assembly1_6Q  TM=2.196E-01  e=5.455E+00  Strongylocentrotus purpuratus

Sequence (210 aa):
MKTCTSYRDYNVALFEAFGRLDKLCGECFAQPYGVTLYISEMESLKNTAAPAISDFDSDLQRLITVRHKRNRLAHGEIPFDLFCAEAADVQFCDRLYQSILQQRDPLSLYERSAAQSASLSDTKGSKSSAKKKAASQMCNAVLACIRPSCSKATLSPSNKRSAAQSASLRRKSTENPRQKGNGIVVFFRIFLVSAALLLLLSLLFRCRPL

Foldseek 3Di:
DDPPPFLLVQLVLLLVLVVLLQVLQCLLVVHHRRLVVVLVVLVVCVVPQCVVDVCSVVLSVLSVQSVVLNVCCLLVVDPSRDHRGDPVNSVSSNVQSVCLLVLNHSLSSSVVVVVVVVVVVVVDDDDDDDDPPPSVSRVVSSCVVSPDPDDDDDDDDDDDDDDDDDDDDDDDDDDDDDPDDDSVVVVVVSVVVVVVVVVVVVVVVVPDDD

Radius of gyration: 25.47 Å; Cα contacts (8 Å, |Δi|>4): 130; chains: 1; bounding box: 54×89×61 Å